Protein AF-A0A3M7L7I7-F1 (afdb_monomer_lite)

Radius of gyration: 28.76 Å; chains: 1; bounding box: 74×66×68 Å

pLDDT: mean 77.63, std 18.0, range [26.75, 93.25]

Foldseek 3Di:
DVVVVVLVPDDLVPDPVSVVVVVVDDDDPDDPVVVLLSSQVVCCPPPNVPRDSVVRPDDDDDDDDDDDDDDDDDDDDDDDDDDPPPPPDPPDDDPQDADDPLLVVLLVLLVLLLVLLVQLPDPPDPVSVVVSLLVNLVSLLVSLVSVLCVVQNDFDPPPPPVRRVVSVVVCLLPPSVLSNVLSVLCNVPVLLSLSSLLSSLVSLVCSLVSCCSNCVPPPVCCVPCVVVNVVCVVCVLVSLLVSLLSLVVSLVSLVVVCVVVPPVSVVSNVVSLVSLLSQCVRPPRVVSNVVNVVVVCVVCVVVCVVPVVVVVVVVVSVVVSPPDD

InterPro domains:
  IPR051645 PER33/POM33 transmembrane regulator [PTHR12703] (89-323)

Sequence (325 aa):
MASLEAFRQYDFEGDETWKAYLSRVEIPSGSEDALLKLKAKYYKREIDPDFEPSSVAKPAVPAADAASQAAASATAGPAAEKPANAQAATARPGPPGLPTRSEVYIIAGEWALVLMAILSLQPFLPRLAHSAFTLTCQLSLLTNGLKLCLQHGTPSLSPFPAAIMPWMTAISGSAVFFPTLLSVILSSNRHLGVGVLPLAIHALLHADAASHHTFGTKRWYQASFGRVHALVEPRLELLRTAAAAGEVGLGFTTLLSVVQLGLRGAGTAFVIWNQLKLRYQSGHSGHYHKQVWLALNQRAAPILQRVPVLQRLVGSAQGWFNRRA

Secondary structure (DSSP, 8-state):
-HHHHHHHH--TTT-HHHHHHHTTSPPPTT-HHHHHHHHHHHHHHHT-TT--GGGSS----------------------------------PPPP-PPPPHHHHHHHHHHHHHHHHHHHHH-TT-HHHHHHHHHHHHHHHHHHHHHHHHHHH-PPP-SSTTTTTHHHHHHHHTSTTHHHHHHHHHHHH-GGGGGGHHHHHHHHHHHHHHHHHHHHTT-HHHHHHTHHHHHHHGGGHHHHHHHHHHHHHHHHHHHHHHHHHHTHHHHHHHHHHHHHHHHHHH-TTTHHHHHHHHHHHHHHHHHHHHH-HHHHHHHHHHHHHHHS--

Organism: Auxenochlorella protothecoides (NCBI:txid3075)

Structure (mmCIF, N/CA/C/O backbone):
data_AF-A0A3M7L7I7-F1
#
_entry.id   AF-A0A3M7L7I7-F1
#
loop_
_atom_site.group_PDB
_atom_site.id
_atom_site.type_symbol
_atom_site.label_atom_id
_atom_site.label_alt_id
_atom_site.label_comp_id
_atom_site.label_asym_id
_atom_site.label_entity_id
_atom_site.label_seq_id
_atom_site.pdbx_PDB_ins_code
_atom_site.Cartn_x
_atom_site.Cartn_y
_atom_site.Cartn_z
_atom_site.occupancy
_atom_site.B_iso_or_equiv
_atom_site.auth_seq_id
_atom_site.auth_comp_id
_atom_site.auth_asym_id
_atom_site.auth_atom_id
_atom_site.pdbx_PDB_model_num
ATOM 1 N N . MET A 1 1 ? 44.470 21.988 -37.032 1.00 48.31 1 MET A N 1
ATOM 2 C CA . MET A 1 1 ? 45.365 22.462 -35.950 1.00 48.31 1 MET A CA 1
ATOM 3 C C . MET A 1 1 ? 45.390 23.987 -35.860 1.00 48.31 1 MET A C 1
ATOM 5 O O . MET A 1 1 ? 45.267 24.480 -34.750 1.00 48.31 1 MET A O 1
ATOM 9 N N . ALA A 1 2 ? 45.422 24.723 -36.981 1.00 58.44 2 ALA A N 1
ATOM 10 C CA . ALA A 1 2 ? 45.391 26.196 -36.996 1.00 58.44 2 ALA A CA 1
ATOM 11 C C . ALA A 1 2 ? 44.199 26.837 -36.242 1.00 58.44 2 ALA A C 1
ATOM 13 O O . ALA A 1 2 ? 44.379 27.816 -35.529 1.00 58.44 2 ALA A O 1
ATOM 14 N N . SER A 1 3 ? 42.996 26.252 -36.317 1.00 64.88 3 SER A N 1
ATOM 15 C CA . SER A 1 3 ? 41.800 26.776 -35.631 1.00 64.88 3 SER A CA 1
ATOM 16 C C . SER A 1 3 ? 41.837 26.634 -34.100 1.00 64.88 3 SER A C 1
ATOM 18 O O . SER A 1 3 ? 41.234 27.428 -33.384 1.00 64.88 3 SER A O 1
ATOM 20 N N . LEU A 1 4 ? 42.582 25.659 -33.567 1.00 67.19 4 LEU A N 1
ATOM 21 C CA . LEU A 1 4 ? 42.717 25.453 -32.120 1.00 67.19 4 LEU A CA 1
ATOM 22 C C . LEU A 1 4 ? 43.757 26.396 -31.498 1.00 67.19 4 LEU A C 1
ATOM 24 O O . LEU A 1 4 ? 43.608 26.810 -30.350 1.00 67.19 4 LEU A O 1
ATOM 28 N N . GLU A 1 5 ? 44.789 26.762 -32.258 1.00 67.94 5 GLU A N 1
ATOM 29 C CA . GLU A 1 5 ? 45.751 27.798 -31.865 1.00 67.94 5 GLU A CA 1
ATOM 30 C C . GLU A 1 5 ? 45.103 29.188 -31.890 1.00 67.94 5 GLU A C 1
ATOM 32 O O . GLU A 1 5 ? 45.270 29.943 -30.933 1.00 67.94 5 GLU A O 1
ATOM 37 N N . ALA A 1 6 ? 44.263 29.471 -32.894 1.00 71.56 6 ALA A N 1
ATOM 38 C CA . ALA A 1 6 ? 43.466 30.697 -32.962 1.00 71.56 6 ALA A CA 1
ATOM 39 C C . ALA A 1 6 ? 42.470 30.825 -31.792 1.00 71.56 6 ALA A C 1
ATOM 41 O O . ALA A 1 6 ? 42.351 31.895 -31.200 1.00 71.56 6 ALA A O 1
ATOM 42 N N . PHE A 1 7 ? 41.820 29.726 -31.386 1.00 75.50 7 PHE A N 1
ATOM 43 C CA . PHE A 1 7 ? 40.959 29.694 -30.197 1.00 75.50 7 PHE A CA 1
ATOM 44 C C . PHE A 1 7 ? 41.727 29.994 -28.899 1.00 75.50 7 PHE A C 1
ATOM 46 O O . PHE A 1 7 ? 41.225 30.700 -28.029 1.00 75.50 7 PHE A O 1
ATOM 53 N N . ARG A 1 8 ? 42.954 29.473 -28.752 1.00 72.25 8 ARG A N 1
ATOM 54 C CA . ARG A 1 8 ? 43.791 29.701 -27.558 1.00 72.25 8 ARG A CA 1
ATOM 55 C C . ARG A 1 8 ? 44.358 31.118 -27.474 1.00 72.25 8 ARG A C 1
ATOM 57 O O . ARG A 1 8 ? 44.650 31.572 -26.374 1.00 72.25 8 ARG A O 1
ATOM 64 N N . GLN A 1 9 ? 44.535 31.780 -28.614 1.00 74.06 9 GLN A N 1
ATOM 65 C CA . GLN A 1 9 ? 45.033 33.155 -28.702 1.00 74.06 9 GLN A CA 1
ATOM 66 C C . GLN A 1 9 ? 43.913 34.205 -28.685 1.00 74.06 9 GLN A C 1
ATOM 68 O O . GLN A 1 9 ? 44.206 35.397 -28.634 1.00 74.06 9 GLN A O 1
ATOM 73 N N . TYR A 1 10 ? 42.645 33.785 -28.724 1.00 74.69 10 TYR A N 1
ATOM 74 C CA . TYR A 1 10 ? 41.515 34.704 -28.706 1.00 74.69 10 TYR A CA 1
ATOM 75 C C . TYR A 1 10 ? 41.307 35.321 -27.316 1.00 74.69 10 TYR A C 1
ATOM 77 O O . TYR A 1 10 ? 41.206 34.611 -26.311 1.00 74.69 10 TYR A O 1
ATOM 85 N N . ASP A 1 11 ? 41.216 36.651 -27.266 1.00 76.81 11 ASP A N 1
ATOM 86 C CA . ASP A 1 11 ? 41.028 37.398 -26.024 1.00 76.81 11 ASP A CA 1
ATOM 87 C C . ASP A 1 11 ? 39.549 37.449 -25.614 1.00 76.81 11 ASP A C 1
ATOM 89 O O . ASP A 1 11 ? 38.802 38.372 -25.940 1.00 76.81 11 ASP A O 1
ATOM 93 N N . PHE A 1 12 ? 39.129 36.435 -24.859 1.00 74.31 12 PHE A N 1
ATOM 94 C CA . PHE A 1 12 ? 37.787 36.377 -24.280 1.00 74.31 12 PHE A CA 1
ATOM 95 C C . PHE A 1 12 ? 37.565 37.421 -23.174 1.00 74.31 12 PHE A C 1
ATOM 97 O O . PHE A 1 12 ? 36.425 37.785 -22.913 1.00 74.31 12 PHE A O 1
ATOM 104 N N . GLU A 1 13 ? 38.608 37.902 -22.494 1.00 72.19 13 GLU A N 1
ATOM 105 C CA . GLU A 1 13 ? 38.443 38.849 -21.380 1.00 72.19 13 GLU A CA 1
ATOM 106 C C . GLU A 1 13 ? 38.222 40.286 -21.883 1.00 72.19 13 GLU A C 1
ATOM 108 O O . GLU A 1 13 ? 37.602 41.100 -21.189 1.00 72.19 13 GLU A O 1
ATOM 113 N N . GLY A 1 14 ? 38.669 40.592 -23.104 1.00 67.94 14 GLY A N 1
ATOM 114 C CA . GLY A 1 14 ? 38.430 41.863 -23.790 1.00 67.94 14 GLY A CA 1
ATOM 115 C C . GLY A 1 14 ? 37.072 41.981 -24.496 1.00 67.94 14 GLY A C 1
ATOM 116 O O . GLY A 1 14 ? 36.614 43.097 -24.729 1.00 67.94 14 GLY A O 1
ATOM 117 N N . ASP A 1 15 ? 36.397 40.868 -24.801 1.00 75.75 15 ASP A N 1
ATOM 118 C CA . ASP A 1 15 ? 35.189 40.872 -25.639 1.00 75.75 15 ASP A CA 1
ATOM 119 C C . ASP A 1 15 ? 33.905 41.219 -24.849 1.00 75.75 15 ASP A C 1
ATOM 121 O O . ASP A 1 15 ? 33.448 40.484 -23.964 1.00 75.75 15 ASP A O 1
ATOM 125 N N . GLU A 1 16 ? 33.285 42.356 -25.185 1.00 73.44 16 GLU A N 1
ATOM 126 C CA . GLU A 1 16 ? 32.022 42.803 -24.583 1.00 73.44 16 GLU A CA 1
ATOM 127 C C . GLU A 1 16 ? 30.836 41.889 -24.931 1.00 73.44 16 GLU A C 1
ATOM 129 O O . GLU A 1 16 ? 29.938 41.693 -24.102 1.00 73.44 16 GLU A O 1
ATOM 134 N N . THR A 1 17 ? 30.843 41.264 -26.113 1.00 75.50 17 THR A N 1
ATOM 135 C CA . THR A 1 17 ? 29.785 40.330 -26.528 1.00 75.50 17 THR A CA 1
ATOM 136 C C . THR A 1 17 ? 29.867 38.991 -25.800 1.00 75.50 17 THR A C 1
ATOM 138 O O . THR A 1 17 ? 28.831 38.422 -25.430 1.00 75.50 17 THR A 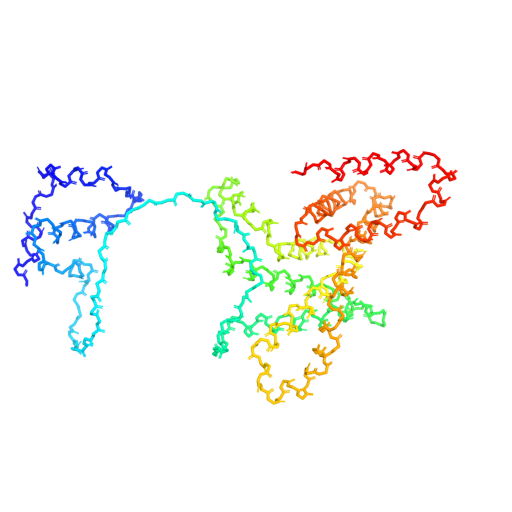O 1
ATOM 141 N N . TRP A 1 18 ? 31.075 38.555 -25.438 1.00 77.81 18 TRP A N 1
ATOM 142 C CA . TRP A 1 18 ? 31.278 37.404 -24.561 1.00 77.81 18 TRP A CA 1
ATOM 143 C C . TRP A 1 18 ? 30.780 37.684 -23.140 1.00 77.81 18 TRP A C 1
ATOM 145 O O . TRP A 1 18 ? 30.052 36.868 -22.572 1.00 77.81 18 TRP A O 1
ATOM 155 N N . LYS A 1 19 ? 31.082 38.859 -22.575 1.00 75.38 19 LYS A N 1
ATOM 156 C CA . LYS A 1 19 ? 30.605 39.254 -21.233 1.00 75.38 19 LYS A CA 1
ATOM 157 C C . LYS A 1 19 ? 29.080 39.346 -21.161 1.00 75.38 19 LYS A C 1
ATOM 159 O O . LYS A 1 19 ? 28.477 38.881 -20.190 1.00 75.38 19 LYS A O 1
ATOM 164 N N . ALA A 1 20 ? 28.447 39.888 -22.202 1.00 75.12 20 ALA A N 1
ATOM 165 C CA . ALA A 1 20 ? 26.990 39.938 -22.320 1.00 75.12 20 ALA A CA 1
ATOM 166 C C . ALA A 1 20 ? 26.357 38.544 -22.490 1.00 75.12 20 ALA A C 1
ATOM 168 O O . ALA A 1 20 ? 25.222 38.320 -22.065 1.00 75.12 20 ALA A O 1
ATOM 169 N N . TYR A 1 21 ? 27.076 37.601 -23.101 1.00 76.19 21 TYR A N 1
ATOM 170 C CA . TYR A 1 21 ? 26.645 36.211 -23.201 1.00 76.19 21 TYR A CA 1
ATOM 171 C C . TYR A 1 21 ? 26.786 35.470 -21.863 1.00 76.19 21 TYR A C 1
ATOM 173 O O . TYR A 1 21 ? 25.874 34.748 -21.462 1.00 76.19 21 TYR A O 1
ATOM 181 N N . LEU A 1 22 ? 27.884 35.693 -21.142 1.00 75.62 22 LEU A N 1
ATOM 182 C CA . LEU A 1 22 ? 28.185 35.046 -19.864 1.00 75.62 22 LEU A CA 1
ATOM 183 C C . LEU A 1 22 ? 27.214 35.479 -18.756 1.00 75.62 22 LEU A C 1
ATOM 185 O O . LEU A 1 22 ? 26.778 34.644 -17.973 1.00 75.62 22 LEU A O 1
ATOM 189 N N . SER A 1 23 ? 26.777 36.742 -18.745 1.00 68.88 23 SER A N 1
ATOM 190 C CA . SER A 1 23 ? 25.775 37.234 -17.782 1.00 68.88 23 SER A CA 1
ATOM 191 C C . SER A 1 23 ? 24.379 36.619 -17.951 1.00 68.88 23 SER A C 1
ATOM 193 O O . SER A 1 23 ? 23.567 36.682 -17.030 1.00 68.88 23 SER A O 1
ATOM 195 N N . ARG A 1 24 ? 24.090 36.003 -19.107 1.00 73.19 24 ARG A N 1
ATOM 196 C CA . ARG A 1 24 ? 22.825 35.298 -19.385 1.00 73.19 24 ARG A CA 1
ATOM 197 C C . ARG A 1 24 ? 22.882 33.807 -19.056 1.00 73.19 24 ARG A C 1
ATOM 199 O O . ARG A 1 24 ? 21.851 33.142 -19.124 1.00 73.19 24 ARG A O 1
ATOM 206 N N . VAL A 1 25 ? 24.064 33.270 -18.759 1.00 71.00 25 VAL A N 1
ATOM 207 C CA . VAL A 1 25 ? 24.284 31.835 -18.559 1.00 71.00 25 VAL A CA 1
ATOM 208 C C . VAL A 1 25 ? 24.769 31.598 -17.132 1.00 71.00 25 VAL A C 1
ATOM 210 O O . VAL A 1 25 ? 25.879 31.973 -16.772 1.00 71.00 25 VAL A O 1
ATOM 213 N N . GLU A 1 26 ? 23.948 30.940 -16.314 1.00 60.69 26 GLU A N 1
ATOM 214 C CA . GLU A 1 26 ? 24.343 30.525 -14.965 1.00 60.69 26 GLU A CA 1
ATOM 215 C C . GLU A 1 26 ? 25.397 29.412 -15.041 1.00 60.69 26 GLU A C 1
ATOM 217 O O . GLU A 1 26 ? 25.142 28.316 -15.549 1.00 60.69 26 GLU A O 1
ATOM 222 N N . ILE A 1 27 ? 26.601 29.692 -14.543 1.00 63.69 27 ILE A N 1
ATOM 223 C CA . ILE A 1 27 ? 27.682 28.708 -14.452 1.00 63.69 27 ILE A CA 1
ATOM 224 C C . ILE A 1 27 ? 27.588 28.018 -13.083 1.00 63.69 27 ILE A C 1
ATOM 226 O O . ILE A 1 27 ? 27.633 28.704 -12.061 1.00 63.69 27 ILE A O 1
ATOM 230 N N . PRO A 1 28 ? 27.503 26.677 -13.019 1.00 50.62 28 PRO A N 1
ATOM 231 C CA . PRO A 1 28 ? 27.606 25.946 -11.761 1.00 50.62 28 PRO A CA 1
ATOM 232 C C . PRO A 1 28 ? 28.975 26.194 -11.111 1.00 50.62 28 PRO A C 1
ATOM 234 O O . PRO A 1 28 ? 30.017 25.955 -11.732 1.00 50.62 28 PRO A O 1
ATOM 237 N N . SER A 1 29 ? 28.975 26.678 -9.869 1.00 46.12 29 SER A N 1
ATOM 238 C CA . SER A 1 29 ? 30.180 27.056 -9.125 1.00 46.12 29 SER A CA 1
ATOM 239 C C . SER A 1 29 ? 31.218 25.924 -9.097 1.00 46.12 29 SER A C 1
ATOM 241 O O . SER A 1 29 ? 30.917 24.820 -8.647 1.00 46.12 29 SER A O 1
ATOM 243 N N . GLY A 1 30 ? 32.448 26.209 -9.542 1.00 55.09 30 GLY A N 1
ATOM 244 C CA . GLY A 1 30 ? 33.606 25.317 -9.371 1.00 55.09 30 GLY A CA 1
ATOM 245 C C . GLY A 1 30 ? 33.954 24.384 -10.538 1.00 55.09 30 GLY A C 1
ATOM 246 O O . GLY A 1 30 ? 34.657 23.405 -10.313 1.00 55.09 30 GLY A O 1
ATOM 247 N N . SER A 1 31 ? 33.504 24.650 -11.772 1.00 59.78 31 SER A N 1
ATOM 248 C CA . SER A 1 31 ? 33.891 23.835 -12.941 1.00 59.78 31 SER A CA 1
ATOM 249 C C . SER A 1 31 ? 34.603 24.644 -14.037 1.00 59.78 31 SER A C 1
ATOM 251 O O . SER A 1 31 ? 33.982 25.180 -14.955 1.00 59.78 31 SER A O 1
ATOM 253 N N . GLU A 1 32 ? 35.937 24.693 -13.976 1.00 64.00 32 GLU A N 1
ATOM 254 C CA . GLU A 1 32 ? 36.792 25.279 -15.029 1.00 64.00 32 GLU A CA 1
ATOM 255 C C . GLU A 1 32 ? 36.561 24.603 -16.397 1.00 64.00 32 GLU A C 1
ATOM 257 O O . GLU A 1 32 ? 36.526 25.261 -17.439 1.00 64.00 32 GLU A O 1
ATOM 262 N N . ASP A 1 33 ? 36.246 23.305 -16.393 1.00 69.19 33 ASP A N 1
ATOM 263 C CA . ASP A 1 33 ? 35.875 22.546 -17.593 1.00 69.19 33 ASP A CA 1
ATOM 264 C C . ASP A 1 33 ? 34.560 23.016 -18.234 1.00 69.19 33 ASP A C 1
ATOM 266 O O . ASP A 1 33 ? 34.380 22.910 -19.453 1.00 69.19 33 ASP A O 1
ATOM 270 N N . ALA A 1 34 ? 33.611 23.522 -17.439 1.00 68.94 34 ALA A N 1
ATOM 271 C CA . ALA A 1 34 ? 32.357 24.052 -17.969 1.00 68.94 34 ALA A CA 1
ATOM 272 C C . ALA A 1 34 ? 32.576 25.416 -18.631 1.00 68.94 34 ALA A C 1
ATOM 274 O O . ALA A 1 34 ? 32.008 25.677 -19.694 1.00 68.94 34 ALA A O 1
ATOM 275 N N . LEU A 1 35 ? 33.457 26.242 -18.060 1.00 74.00 35 LEU A N 1
ATOM 276 C CA . LEU A 1 35 ? 33.880 27.510 -18.654 1.00 74.00 35 LEU A CA 1
ATOM 277 C C . LEU A 1 35 ? 34.560 27.299 -20.012 1.00 74.00 35 LEU A C 1
ATOM 279 O O . LEU A 1 35 ? 34.220 27.986 -20.975 1.00 74.00 35 LEU A O 1
ATOM 283 N N . LEU A 1 36 ? 35.453 26.313 -20.129 1.00 73.94 36 LEU A N 1
ATOM 284 C CA . LEU A 1 36 ? 36.129 25.999 -21.395 1.00 73.94 36 LEU A CA 1
ATOM 285 C C . LEU A 1 36 ? 35.152 25.530 -22.482 1.00 73.94 36 LEU A C 1
ATOM 287 O O . LEU A 1 36 ? 35.251 25.957 -23.635 1.00 73.94 36 LEU A O 1
ATOM 291 N N . LYS A 1 37 ? 34.158 24.711 -22.120 1.00 78.50 37 LYS A N 1
ATOM 292 C CA . LYS A 1 37 ? 33.100 24.274 -23.050 1.00 78.50 37 LYS A CA 1
ATOM 293 C C . LYS A 1 37 ? 32.210 25.432 -23.495 1.00 78.50 37 LYS A C 1
ATOM 295 O O . LYS A 1 37 ? 31.799 25.473 -24.655 1.00 78.50 37 LYS A O 1
ATOM 300 N N . LEU A 1 38 ? 31.922 26.374 -22.599 1.00 79.12 38 LEU A N 1
ATOM 301 C CA . LEU A 1 38 ? 31.152 27.574 -22.926 1.00 79.12 38 LEU A CA 1
ATOM 302 C C . LEU A 1 38 ? 31.932 28.515 -23.850 1.00 79.12 38 LEU A C 1
ATOM 304 O O . LEU A 1 38 ? 31.357 28.962 -24.843 1.00 79.12 38 LEU A O 1
ATOM 308 N N . LYS A 1 39 ? 33.229 28.737 -23.590 1.00 80.06 39 LYS A N 1
ATOM 309 C CA . LYS A 1 39 ? 34.120 29.504 -24.480 1.00 80.06 39 LYS A CA 1
ATOM 310 C C . LYS A 1 39 ? 34.178 28.870 -25.875 1.00 80.06 39 LYS A C 1
ATOM 312 O O . LYS A 1 39 ? 33.961 29.558 -26.867 1.00 80.06 39 LYS A O 1
ATOM 317 N N . ALA A 1 40 ? 34.350 27.548 -25.957 1.00 76.94 40 ALA A N 1
ATOM 318 C CA . ALA A 1 40 ? 34.359 26.811 -27.227 1.00 76.94 40 ALA A CA 1
ATOM 319 C C . ALA A 1 40 ? 33.023 26.910 -27.988 1.00 76.94 40 ALA A C 1
ATOM 321 O O . ALA A 1 40 ? 33.005 27.042 -29.212 1.00 76.94 40 ALA A O 1
ATOM 322 N N . LYS A 1 41 ? 31.894 26.880 -27.270 1.00 80.00 41 LYS A N 1
ATOM 323 C CA . LYS A 1 41 ? 30.556 27.008 -27.863 1.00 80.00 41 LYS A CA 1
ATOM 324 C C . LYS A 1 41 ? 30.272 28.422 -28.374 1.00 80.00 41 LYS A C 1
ATOM 326 O O . LYS A 1 41 ? 29.621 28.564 -29.404 1.00 80.00 41 LYS A O 1
ATOM 331 N N . TYR A 1 42 ? 30.736 29.444 -27.661 1.00 79.00 42 TYR A N 1
ATOM 332 C CA . TYR A 1 42 ? 30.614 30.835 -28.093 1.00 79.00 42 TYR A CA 1
ATOM 333 C C . TYR A 1 42 ? 31.486 31.118 -29.318 1.00 79.00 42 TYR A C 1
ATOM 335 O O . TYR A 1 42 ? 30.982 31.643 -30.305 1.00 79.00 42 TYR A O 1
ATOM 343 N N . TYR A 1 43 ? 32.742 30.664 -29.299 1.00 78.19 43 TYR A N 1
ATOM 344 C CA . TYR A 1 43 ? 33.674 30.848 -30.411 1.00 78.19 43 TYR A CA 1
ATOM 345 C C . TYR A 1 43 ? 33.153 30.232 -31.716 1.00 78.19 43 TYR A C 1
ATOM 347 O O . TYR A 1 43 ? 33.188 30.884 -32.756 1.00 78.19 43 TYR A O 1
ATOM 355 N N . LYS A 1 44 ? 32.559 29.030 -31.643 1.00 79.44 44 LYS A N 1
ATOM 356 C CA . LYS A 1 44 ? 31.888 28.414 -32.798 1.00 79.44 44 LYS A CA 1
ATOM 357 C C . LYS A 1 44 ? 30.737 29.264 -33.340 1.00 79.44 44 LYS A C 1
ATOM 359 O O . LYS A 1 44 ? 30.480 29.284 -34.536 1.00 79.44 44 LYS A O 1
ATOM 364 N N . ARG A 1 45 ? 29.971 29.901 -32.454 1.00 74.75 45 ARG A N 1
ATOM 365 C CA . ARG A 1 45 ? 28.735 30.582 -32.849 1.00 74.75 45 ARG A CA 1
ATOM 366 C C . ARG A 1 45 ? 28.989 31.959 -33.454 1.00 74.75 45 ARG A C 1
ATOM 368 O O . ARG A 1 45 ? 28.310 32.300 -34.413 1.00 74.75 45 ARG A O 1
ATOM 375 N N . GLU A 1 46 ? 29.909 32.731 -32.881 1.00 74.44 46 GLU A N 1
ATOM 376 C CA . GLU A 1 46 ? 30.078 34.151 -33.231 1.00 74.44 46 GLU A CA 1
ATOM 377 C C . GLU A 1 46 ? 31.321 34.437 -34.088 1.00 74.44 46 GLU A C 1
ATOM 379 O O . GLU A 1 46 ? 31.355 35.459 -34.764 1.00 74.44 46 GLU A O 1
ATOM 384 N N . ILE A 1 47 ? 32.345 33.572 -34.067 1.00 74.44 47 ILE A N 1
ATOM 385 C CA . ILE A 1 47 ? 33.655 33.878 -34.672 1.00 74.44 47 ILE A CA 1
ATOM 386 C C . ILE A 1 47 ? 33.983 32.914 -35.808 1.00 74.44 47 ILE A C 1
ATOM 388 O O . ILE A 1 47 ? 34.262 33.359 -36.918 1.00 74.44 47 ILE A O 1
ATOM 392 N N . ASP A 1 48 ? 33.936 31.606 -35.548 1.00 72.88 48 ASP A N 1
ATOM 393 C CA . ASP A 1 48 ? 34.311 30.587 -36.532 1.00 72.88 48 ASP A CA 1
ATOM 394 C C . ASP A 1 48 ? 33.294 29.428 -36.562 1.00 72.88 48 ASP A C 1
ATOM 396 O O . ASP A 1 48 ? 33.383 28.498 -35.751 1.00 72.88 48 ASP A O 1
ATOM 400 N N . PRO A 1 49 ? 32.325 29.458 -37.498 1.00 70.62 49 PRO A N 1
ATOM 401 C CA . PRO A 1 49 ? 31.306 28.418 -37.655 1.00 70.62 49 PRO A CA 1
ATOM 402 C C . PRO A 1 49 ? 31.867 27.013 -37.911 1.00 70.62 49 PRO A C 1
ATOM 404 O O . PRO A 1 49 ? 31.208 26.027 -37.558 1.00 70.62 49 PRO A O 1
ATOM 407 N N . ASP A 1 50 ? 33.080 26.915 -38.466 1.00 71.25 50 ASP A N 1
ATOM 408 C CA . ASP A 1 50 ? 33.744 25.651 -38.801 1.00 71.25 50 ASP A CA 1
ATOM 409 C C . ASP A 1 50 ? 34.565 25.084 -37.621 1.00 71.25 50 ASP A C 1
ATOM 411 O O . ASP A 1 50 ? 35.172 24.011 -37.717 1.00 71.25 50 ASP A O 1
ATOM 415 N N . PHE A 1 51 ? 34.562 25.758 -36.462 1.00 71.06 51 PHE A N 1
ATOM 416 C CA . PHE A 1 51 ? 35.255 25.296 -35.262 1.00 71.06 51 PHE A CA 1
ATOM 417 C C . PHE A 1 51 ? 34.547 24.099 -34.602 1.00 71.06 51 PHE A C 1
ATOM 419 O O . PHE A 1 51 ? 33.368 24.143 -34.234 1.00 71.06 51 PHE A O 1
ATOM 426 N N . GLU A 1 52 ? 35.283 23.008 -34.379 1.00 69.12 52 GLU A N 1
ATOM 427 C CA . GLU A 1 52 ? 34.775 21.806 -33.712 1.00 69.12 52 GLU A CA 1
ATOM 428 C C . GLU A 1 52 ? 35.110 21.804 -32.204 1.00 69.12 52 GLU A C 1
ATOM 430 O O . GLU A 1 52 ? 36.262 21.565 -31.821 1.00 69.12 52 GLU A O 1
ATOM 435 N N . PRO A 1 53 ? 34.123 22.006 -31.304 1.00 60.66 53 PRO A N 1
ATOM 436 C CA . PRO A 1 53 ? 34.347 22.212 -29.868 1.00 60.66 53 PRO A CA 1
ATOM 437 C C . PRO A 1 53 ? 34.818 20.941 -29.144 1.00 60.66 53 PRO A C 1
ATOM 439 O O . PRO A 1 53 ? 35.320 21.005 -28.022 1.00 60.66 53 PRO A O 1
ATOM 442 N N . SER A 1 54 ? 34.695 19.774 -29.783 1.00 57.53 54 SER A N 1
ATOM 443 C CA . SER A 1 54 ? 35.172 18.487 -29.265 1.00 57.53 54 SER A CA 1
ATOM 444 C C . SER A 1 54 ? 36.699 18.380 -29.209 1.00 57.53 54 SER A C 1
ATOM 446 O O . SER A 1 54 ? 37.219 17.520 -28.499 1.00 57.53 54 SER A O 1
ATOM 448 N N . SER A 1 55 ? 37.414 19.254 -29.924 1.00 56.91 55 SER A N 1
ATOM 449 C CA . SER A 1 55 ? 38.881 19.284 -29.977 1.00 56.91 55 SER A CA 1
ATOM 450 C C . SER A 1 55 ? 39.535 19.917 -28.738 1.00 56.91 55 SER A C 1
ATOM 452 O O . SER A 1 55 ? 40.702 19.654 -28.460 1.00 56.91 55 SER A O 1
ATOM 454 N N . VAL A 1 56 ? 38.780 20.693 -27.950 1.00 59.72 56 VAL A N 1
ATOM 455 C CA . VAL A 1 56 ? 39.281 21.394 -26.750 1.00 59.72 56 VAL A CA 1
ATOM 456 C C . VAL A 1 56 ? 39.271 20.496 -25.503 1.00 59.72 56 VAL A C 1
ATOM 458 O O . VAL A 1 56 ? 40.043 20.721 -24.578 1.00 59.72 56 VAL A O 1
ATOM 461 N N . ALA A 1 57 ? 38.431 19.454 -25.479 1.00 54.31 57 ALA A N 1
ATOM 462 C CA . ALA A 1 57 ? 38.155 18.648 -24.282 1.00 54.31 57 ALA A CA 1
ATOM 463 C C . ALA A 1 57 ? 38.686 17.198 -24.332 1.00 54.31 57 ALA A C 1
ATOM 465 O O . ALA A 1 57 ? 38.282 16.379 -23.505 1.00 54.31 57 ALA A O 1
ATOM 466 N N . LYS A 1 58 ? 39.562 16.841 -25.283 1.00 43.16 58 LYS A N 1
ATOM 467 C CA . LYS A 1 58 ? 40.097 15.472 -25.407 1.00 43.16 58 LYS A CA 1
ATOM 468 C C . LYS A 1 58 ? 41.630 15.448 -25.490 1.00 43.16 58 LYS A C 1
ATOM 470 O O . LYS A 1 58 ? 42.184 16.076 -26.390 1.00 43.16 58 LYS A O 1
ATOM 475 N N . PRO A 1 59 ? 42.322 14.667 -24.637 1.00 36.47 59 PRO A N 1
ATOM 476 C CA . PRO A 1 59 ? 43.671 14.200 -24.935 1.00 36.47 59 PRO A CA 1
ATOM 477 C C . PRO A 1 59 ? 43.639 13.336 -26.206 1.00 36.47 59 PRO A C 1
ATOM 479 O O . PRO A 1 59 ? 42.694 12.575 -26.424 1.00 36.47 59 PRO A O 1
ATOM 482 N N . ALA A 1 60 ? 44.656 13.486 -27.053 1.00 32.56 60 ALA A N 1
ATOM 483 C CA . ALA A 1 60 ? 44.761 12.856 -28.364 1.00 32.56 60 ALA A CA 1
ATOM 484 C C . ALA A 1 60 ? 44.663 11.317 -28.315 1.00 32.56 60 ALA A C 1
ATOM 486 O O . ALA A 1 60 ? 45.440 10.665 -27.624 1.00 32.56 60 ALA A O 1
ATOM 487 N N . VAL A 1 61 ? 43.759 10.744 -29.118 1.00 35.38 61 VAL A N 1
ATOM 488 C CA . VAL A 1 61 ? 43.767 9.333 -29.548 1.00 35.38 61 VAL A CA 1
ATOM 489 C C . VAL A 1 61 ? 43.319 9.305 -31.020 1.00 35.38 61 VAL A C 1
ATOM 491 O O . VAL A 1 61 ? 42.360 10.011 -31.348 1.00 35.38 61 VAL A O 1
ATOM 494 N N . PRO A 1 62 ? 44.006 8.580 -31.925 1.00 38.34 62 PRO A N 1
ATOM 495 C CA . PRO A 1 62 ? 43.802 8.722 -33.363 1.00 38.34 62 PRO A CA 1
ATOM 496 C C . PRO A 1 62 ? 42.597 7.943 -33.924 1.00 38.34 62 PRO A C 1
ATOM 498 O O . PRO A 1 62 ? 42.135 6.955 -33.361 1.00 38.34 62 PRO A O 1
ATOM 501 N N . ALA A 1 63 ? 42.151 8.487 -35.059 1.00 32.19 63 ALA A N 1
ATOM 502 C CA . ALA A 1 63 ? 41.144 8.131 -36.062 1.00 32.19 63 ALA A CA 1
ATOM 503 C C . ALA A 1 63 ? 40.595 6.692 -36.174 1.00 32.19 63 ALA A C 1
ATOM 505 O O . ALA A 1 63 ? 41.345 5.721 -36.216 1.00 32.19 63 ALA A O 1
ATOM 506 N N . ALA A 1 64 ? 39.282 6.615 -36.436 1.00 30.64 64 ALA A N 1
ATOM 507 C CA . ALA A 1 64 ? 38.687 5.728 -37.442 1.00 30.64 64 ALA A CA 1
ATOM 508 C C . ALA A 1 64 ? 37.348 6.314 -37.944 1.00 30.64 64 ALA A C 1
ATOM 510 O O . ALA A 1 64 ? 36.552 6.836 -37.162 1.00 30.64 64 ALA A O 1
ATOM 511 N N . ASP A 1 65 ? 37.172 6.254 -39.261 1.00 29.72 65 ASP A N 1
ATOM 512 C CA . ASP A 1 65 ? 36.236 6.989 -40.113 1.00 29.72 65 ASP A CA 1
ATOM 513 C C . ASP A 1 65 ? 34.768 6.509 -40.144 1.00 29.72 65 ASP A C 1
ATOM 515 O O . ASP A 1 65 ? 34.460 5.341 -39.930 1.00 29.72 65 ASP A O 1
ATOM 519 N N . ALA A 1 66 ? 33.920 7.467 -40.553 1.00 31.58 66 ALA A N 1
ATOM 520 C CA . ALA A 1 66 ? 32.741 7.384 -41.433 1.00 31.58 66 ALA A CA 1
ATOM 521 C C . ALA A 1 66 ? 31.520 6.505 -41.066 1.00 31.58 66 ALA A C 1
ATOM 523 O O . ALA A 1 66 ? 31.548 5.285 -41.159 1.00 31.58 66 ALA A O 1
ATOM 524 N N . ALA A 1 67 ? 30.355 7.143 -40.870 1.00 28.77 67 ALA A N 1
ATOM 525 C CA . ALA A 1 67 ? 29.374 7.370 -41.950 1.00 28.77 67 ALA A CA 1
ATOM 526 C C . ALA A 1 67 ? 28.047 7.973 -41.426 1.00 28.77 67 ALA A C 1
ATOM 528 O O . ALA A 1 67 ? 27.545 7.639 -40.358 1.00 28.77 67 ALA A O 1
ATOM 529 N N . SER A 1 68 ? 27.519 8.894 -42.229 1.00 30.19 68 SER A N 1
ATOM 530 C CA . SER A 1 68 ? 26.435 9.859 -42.021 1.00 30.19 68 SER A CA 1
ATOM 531 C C . SER A 1 68 ? 25.005 9.291 -41.947 1.00 30.19 68 SER A C 1
ATOM 533 O O . SER A 1 68 ? 24.730 8.272 -42.569 1.00 30.19 68 SER A O 1
ATOM 535 N N . GLN A 1 69 ? 24.067 10.038 -41.333 1.00 28.84 69 GLN A N 1
ATOM 536 C CA . GLN A 1 69 ? 22.897 10.684 -41.993 1.00 28.84 69 GLN A CA 1
ATOM 537 C C . GLN A 1 69 ? 21.737 11.009 -41.022 1.00 28.84 69 GLN A C 1
ATOM 539 O O . GLN A 1 69 ? 21.204 10.113 -40.378 1.00 28.84 69 GLN A O 1
ATOM 544 N N . ALA A 1 70 ? 21.322 12.286 -40.994 1.00 29.02 70 ALA A N 1
ATOM 545 C CA . ALA A 1 70 ? 19.933 12.803 -40.953 1.00 29.02 70 ALA A CA 1
ATOM 546 C C . ALA A 1 70 ? 20.001 14.336 -40.722 1.00 29.02 70 ALA A C 1
ATOM 548 O O . ALA A 1 70 ? 20.358 14.781 -39.635 1.00 29.02 70 ALA A O 1
ATOM 549 N N . ALA A 1 71 ? 19.954 15.183 -41.761 1.00 29.34 71 ALA A N 1
ATOM 550 C CA . ALA A 1 71 ? 18.736 15.820 -42.304 1.00 29.34 71 ALA A CA 1
ATOM 551 C C . ALA A 1 71 ? 17.836 16.409 -41.186 1.00 29.34 71 ALA A C 1
ATOM 553 O O . ALA A 1 71 ? 17.233 15.654 -40.433 1.00 29.34 71 ALA A O 1
ATOM 554 N N . ALA A 1 72 ? 17.898 17.725 -40.912 1.00 30.84 72 ALA A N 1
ATOM 555 C CA . ALA A 1 72 ? 17.070 18.790 -41.529 1.00 30.84 72 ALA A CA 1
ATOM 556 C C . ALA A 1 72 ? 15.567 18.594 -41.220 1.00 30.84 72 ALA A C 1
ATOM 558 O O . ALA A 1 72 ? 15.041 17.525 -41.481 1.00 30.84 72 ALA A O 1
ATOM 559 N N . SER A 1 73 ? 14.745 19.504 -40.696 1.00 28.48 73 SER A N 1
ATOM 560 C CA . SER A 1 73 ? 14.759 20.934 -40.365 1.00 28.48 73 SER A CA 1
ATOM 561 C C . SER A 1 73 ? 13.465 21.186 -39.568 1.00 28.48 73 SER A C 1
ATOM 563 O O . SER A 1 73 ? 12.490 20.486 -39.829 1.00 28.48 73 SER A O 1
ATOM 565 N N . ALA A 1 74 ? 13.382 22.196 -38.694 1.00 28.92 74 ALA A N 1
ATOM 566 C CA . ALA A 1 74 ? 12.141 22.975 -38.536 1.00 28.92 74 ALA A CA 1
ATOM 567 C C . ALA A 1 74 ? 12.342 24.228 -37.676 1.00 28.92 74 ALA A C 1
ATOM 569 O O . ALA A 1 74 ? 12.829 24.193 -36.549 1.00 28.92 74 ALA A O 1
ATOM 570 N N . THR A 1 75 ? 11.921 25.328 -38.277 1.00 29.34 75 THR A N 1
ATOM 571 C CA . THR A 1 75 ? 12.009 26.724 -37.876 1.00 29.34 75 THR A CA 1
ATOM 572 C C . THR A 1 75 ? 10.827 27.124 -36.979 1.00 29.34 75 THR A C 1
ATOM 574 O O . THR A 1 75 ? 9.711 26.675 -37.204 1.00 29.34 75 THR A O 1
ATOM 577 N N . ALA A 1 76 ? 11.117 27.990 -36.004 1.00 30.39 76 ALA A N 1
ATOM 578 C CA . ALA A 1 76 ? 10.324 29.076 -35.400 1.00 30.39 76 ALA A CA 1
ATOM 579 C C . ALA A 1 76 ? 8.790 28.987 -35.190 1.00 30.39 76 ALA A C 1
ATOM 581 O O . ALA A 1 76 ? 8.014 28.822 -36.124 1.00 30.39 76 ALA A O 1
ATOM 582 N N . GLY A 1 77 ? 8.368 29.427 -33.994 1.00 26.75 77 GLY A N 1
ATOM 583 C CA . GLY A 1 77 ? 7.227 30.350 -33.838 1.00 26.75 77 GLY A CA 1
ATOM 584 C C . GLY A 1 77 ? 6.193 29.988 -32.759 1.00 26.75 77 GLY A C 1
ATOM 585 O O . GLY A 1 77 ? 6.038 28.812 -32.471 1.00 26.75 77 GLY A O 1
ATOM 586 N N . PRO A 1 78 ? 5.515 30.967 -32.116 1.00 48.28 78 PRO A N 1
ATOM 587 C CA . PRO A 1 78 ? 5.341 30.985 -30.657 1.00 48.28 78 PRO A CA 1
ATOM 588 C C . PRO A 1 78 ? 3.886 30.909 -30.128 1.00 48.28 78 PRO A C 1
ATOM 590 O O . PRO A 1 78 ? 2.927 31.069 -30.871 1.00 48.28 78 PRO A O 1
ATOM 593 N N . ALA A 1 79 ? 3.796 30.792 -28.792 1.00 31.61 79 ALA A N 1
ATOM 594 C CA . ALA A 1 79 ? 2.690 31.143 -27.881 1.00 31.61 79 ALA A CA 1
ATOM 595 C C . ALA A 1 79 ? 1.443 30.230 -27.792 1.00 31.61 79 ALA A C 1
ATOM 597 O O . ALA A 1 79 ? 0.642 30.163 -28.714 1.00 31.61 79 ALA A O 1
ATOM 598 N N . ALA A 1 80 ? 1.226 29.637 -26.603 1.00 29.58 80 ALA A N 1
ATOM 599 C CA . ALA A 1 80 ? -0.066 29.592 -25.892 1.00 29.58 80 ALA A CA 1
ATOM 600 C C . ALA A 1 80 ? 0.065 28.855 -24.540 1.00 29.58 80 ALA A C 1
ATOM 602 O O . ALA A 1 80 ? 0.388 27.669 -24.488 1.00 29.58 80 ALA A O 1
ATOM 603 N N . GLU A 1 81 ? -0.237 29.554 -23.445 1.00 39.06 81 GLU A N 1
ATOM 604 C CA . GLU A 1 81 ? -0.501 28.975 -22.125 1.00 39.06 81 GLU A CA 1
ATOM 605 C C . GLU A 1 81 ? -1.761 28.088 -22.140 1.00 39.06 81 GLU A C 1
ATOM 607 O O . GLU A 1 81 ? -2.844 28.525 -22.536 1.00 39.06 81 GLU A O 1
ATOM 612 N N . LYS A 1 82 ? -1.649 26.861 -21.613 1.00 30.44 82 LYS A N 1
ATOM 613 C CA . LYS A 1 82 ? -2.746 26.141 -20.939 1.00 30.44 82 LYS A CA 1
ATOM 614 C C . LYS A 1 82 ? -2.173 25.106 -19.954 1.00 30.44 82 LYS A C 1
ATOM 616 O O . LYS A 1 82 ? -1.100 24.560 -20.206 1.00 30.44 82 LYS A O 1
ATOM 621 N N . PRO A 1 83 ? -2.869 24.815 -18.838 1.00 35.06 83 PRO A N 1
ATOM 622 C CA . PRO A 1 83 ? -2.325 24.070 -17.714 1.00 35.06 83 PRO A CA 1
ATOM 623 C C . PRO A 1 83 ? -2.325 22.572 -18.031 1.00 35.06 83 PRO A C 1
ATOM 625 O O . PRO A 1 83 ? -3.371 21.978 -18.307 1.00 35.06 83 PRO A O 1
ATOM 628 N N . ALA A 1 84 ? -1.150 21.949 -17.986 1.00 31.23 84 ALA A N 1
ATOM 629 C CA . ALA A 1 84 ? -1.022 20.509 -18.137 1.00 31.23 84 ALA A CA 1
ATOM 630 C C . ALA A 1 84 ? -1.458 19.821 -16.838 1.00 31.23 84 ALA A C 1
ATOM 632 O O . ALA A 1 84 ? -0.700 19.647 -15.887 1.00 31.23 84 ALA A O 1
ATOM 633 N N . ASN A 1 85 ? -2.735 19.456 -16.832 1.00 31.28 85 ASN A N 1
ATOM 634 C CA . ASN A 1 85 ? -3.335 18.411 -16.026 1.00 31.28 85 ASN A CA 1
ATOM 635 C C . ASN A 1 85 ? -2.390 17.192 -16.019 1.00 31.28 85 ASN A C 1
ATOM 637 O O . ASN A 1 85 ? -2.315 16.465 -17.010 1.00 31.28 85 ASN A O 1
ATOM 641 N N . ALA A 1 86 ? -1.636 16.995 -14.934 1.00 36.69 86 ALA A N 1
ATOM 642 C CA . ALA A 1 86 ? -0.803 15.815 -14.730 1.00 36.69 86 ALA A CA 1
ATOM 643 C C . ALA A 1 86 ? -1.723 14.615 -14.473 1.00 36.69 86 ALA A C 1
ATOM 645 O O . ALA A 1 86 ? -1.947 14.181 -13.343 1.00 36.69 86 ALA A O 1
ATOM 646 N N . GLN A 1 87 ? -2.309 14.114 -15.560 1.00 35.94 87 GLN A N 1
ATOM 647 C CA . GLN A 1 87 ? -2.821 12.763 -15.651 1.00 35.94 87 GLN A CA 1
ATOM 648 C C . GLN A 1 87 ? -1.673 11.841 -15.250 1.00 35.94 87 GLN A C 1
ATOM 650 O O . GLN A 1 87 ? -0.726 11.635 -16.006 1.00 35.94 87 GLN A O 1
ATOM 655 N N . ALA A 1 88 ? -1.762 11.291 -14.044 1.00 38.00 88 ALA A N 1
ATOM 656 C CA . ALA A 1 88 ? -1.094 10.055 -13.701 1.00 38.00 88 ALA A CA 1
ATOM 657 C C . ALA A 1 88 ? -1.657 8.985 -14.640 1.00 38.00 88 ALA A C 1
ATOM 659 O O . ALA A 1 88 ? -2.668 8.334 -14.376 1.00 38.00 88 ALA A O 1
ATOM 660 N N . ALA A 1 89 ? -1.038 8.900 -15.811 1.00 36.19 89 ALA A N 1
ATOM 661 C CA . ALA A 1 89 ? -1.297 7.864 -16.770 1.00 36.19 89 ALA A CA 1
ATOM 662 C C . ALA A 1 89 ? -0.954 6.539 -16.085 1.00 36.19 89 ALA A C 1
ATOM 664 O O . ALA A 1 89 ? 0.203 6.236 -15.802 1.00 36.19 89 ALA A O 1
ATOM 665 N N . THR A 1 90 ? -1.973 5.708 -15.877 1.00 42.78 90 THR A N 1
ATOM 666 C CA . THR A 1 90 ? -1.863 4.310 -16.290 1.00 42.78 90 THR A CA 1
ATOM 667 C C . THR A 1 90 ? -1.115 4.304 -17.619 1.00 42.78 90 THR A C 1
ATOM 669 O O . THR A 1 90 ? -1.668 4.766 -18.620 1.00 42.78 90 THR A O 1
ATOM 672 N N . ALA A 1 91 ? 0.165 3.921 -17.599 1.00 36.53 91 ALA A N 1
ATOM 673 C CA . ALA A 1 91 ? 1.011 3.911 -18.780 1.00 36.53 91 ALA A CA 1
ATOM 674 C C . ALA A 1 91 ? 0.261 3.178 -19.899 1.00 36.53 91 ALA A C 1
ATOM 676 O O . ALA A 1 91 ? -0.026 1.986 -19.799 1.00 36.53 91 ALA A O 1
ATOM 677 N N . ARG A 1 92 ? -0.138 3.922 -20.933 1.00 35.81 92 ARG A N 1
ATOM 678 C CA . ARG A 1 92 ? -0.689 3.342 -22.153 1.00 35.81 92 ARG A CA 1
ATOM 679 C C . ARG A 1 92 ? 0.450 2.534 -22.788 1.00 35.81 92 ARG A C 1
ATOM 681 O O . ARG A 1 92 ? 1.554 3.073 -22.880 1.00 35.81 92 ARG A O 1
ATOM 688 N N . PRO A 1 93 ? 0.234 1.263 -23.159 1.00 45.47 93 PRO A N 1
ATOM 689 C CA . PRO A 1 93 ? 1.327 0.368 -23.506 1.00 45.47 93 PRO A CA 1
ATOM 690 C C . PRO A 1 93 ? 1.969 0.827 -24.815 1.00 45.47 93 PRO A C 1
ATOM 692 O O . PRO A 1 93 ? 1.308 0.894 -25.853 1.00 45.47 93 PRO A O 1
ATOM 695 N N . GLY A 1 94 ? 3.258 1.161 -24.757 1.00 47.59 94 GLY A N 1
ATOM 696 C CA . GLY A 1 94 ? 4.106 1.138 -25.944 1.00 47.59 94 GLY A CA 1
ATOM 697 C C . GLY A 1 94 ? 4.209 -0.300 -26.472 1.00 47.59 94 GLY A C 1
ATOM 698 O O . GLY A 1 94 ? 3.891 -1.242 -25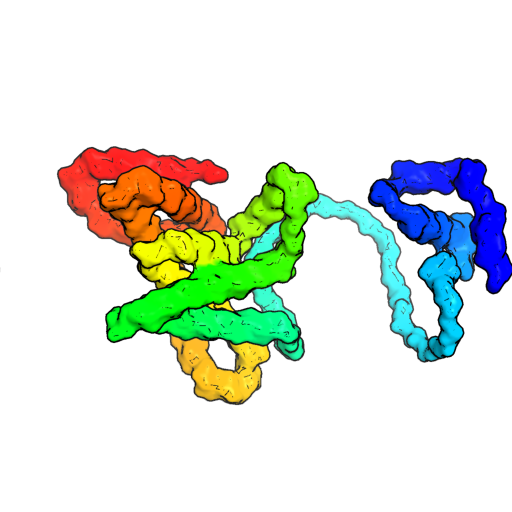.741 1.00 47.59 94 GLY A O 1
ATOM 699 N N . PRO A 1 95 ? 4.617 -0.501 -27.736 1.00 50.81 95 PRO A N 1
ATOM 700 C CA . PRO A 1 95 ? 4.749 -1.841 -28.300 1.00 50.81 95 PRO A CA 1
ATOM 701 C C . PRO A 1 95 ? 5.648 -2.716 -27.408 1.00 50.81 95 PRO A C 1
ATOM 703 O O . PRO A 1 95 ? 6.589 -2.186 -26.809 1.00 50.81 95 PRO A O 1
ATOM 706 N N . PRO A 1 96 ? 5.377 -4.032 -27.305 1.00 56.47 96 PRO A N 1
ATOM 707 C CA . PRO A 1 96 ? 6.128 -4.938 -26.443 1.00 56.47 96 PRO A CA 1
ATOM 708 C C . PRO A 1 96 ? 7.583 -5.031 -26.921 1.00 56.47 96 PRO A C 1
ATOM 710 O O . PRO A 1 96 ? 7.929 -5.828 -27.792 1.00 56.47 96 PRO A O 1
ATOM 713 N N . GLY A 1 97 ? 8.430 -4.165 -26.371 1.00 60.88 97 GLY A N 1
ATOM 714 C CA . GLY A 1 97 ? 9.875 -4.224 -26.516 1.00 60.88 97 GLY A CA 1
ATOM 715 C C . GLY A 1 97 ? 10.457 -5.367 -25.689 1.00 60.88 97 GLY A C 1
ATOM 716 O O . GLY A 1 97 ? 9.793 -5.951 -24.830 1.00 60.88 97 GLY A O 1
ATOM 717 N N . LEU A 1 98 ? 11.723 -5.699 -25.940 1.00 66.94 98 LEU A N 1
ATOM 718 C CA . LEU A 1 98 ? 12.448 -6.601 -25.051 1.00 66.94 98 LEU A CA 1
ATOM 719 C C . LEU A 1 98 ? 12.499 -5.992 -23.641 1.00 66.94 98 LEU A C 1
ATOM 721 O O . LEU A 1 98 ? 12.842 -4.815 -23.518 1.00 66.94 98 LEU A O 1
ATOM 725 N N . PRO A 1 99 ? 12.191 -6.771 -22.588 1.00 73.44 99 PRO A N 1
ATOM 726 C CA . PRO A 1 99 ? 12.208 -6.248 -21.234 1.00 73.44 99 PRO A CA 1
ATOM 727 C C . PRO A 1 99 ? 13.594 -5.765 -20.842 1.00 73.44 99 PRO A C 1
ATOM 729 O O . PRO A 1 99 ? 14.601 -6.450 -21.061 1.00 73.44 99 PRO A O 1
ATOM 732 N N . THR A 1 100 ? 13.633 -4.609 -20.191 1.00 83.31 100 THR A N 1
ATOM 733 C CA . THR A 1 100 ? 14.872 -4.107 -19.598 1.00 83.31 100 THR A CA 1
ATOM 734 C C . THR A 1 100 ? 15.244 -4.993 -18.404 1.00 83.31 100 THR A C 1
ATOM 736 O O . THR A 1 100 ? 14.373 -5.510 -17.704 1.00 83.31 100 THR A O 1
ATOM 739 N N . ARG A 1 101 ? 16.543 -5.172 -18.120 1.00 83.25 101 ARG A N 1
ATOM 740 C CA . ARG A 1 101 ? 17.006 -5.991 -16.975 1.00 83.25 101 ARG A CA 1
ATOM 741 C C . ARG A 1 101 ? 16.343 -5.581 -15.649 1.00 83.25 101 ARG A C 1
ATOM 743 O O . ARG A 1 101 ? 16.005 -6.445 -14.849 1.00 83.25 101 ARG A O 1
ATOM 750 N N . SER A 1 102 ? 16.117 -4.283 -15.440 1.00 81.75 102 SER A N 1
ATOM 751 C CA . SER A 1 102 ? 15.426 -3.732 -14.265 1.00 81.75 102 SER A CA 1
ATOM 752 C C . SER A 1 102 ? 13.977 -4.210 -14.133 1.00 81.75 102 SER A C 1
ATOM 754 O O . SER A 1 102 ? 13.545 -4.525 -13.028 1.00 81.75 102 SER A O 1
ATOM 756 N N . GLU A 1 103 ? 13.237 -4.321 -15.237 1.00 84.31 103 GLU A N 1
ATOM 757 C CA . GLU A 1 103 ? 11.841 -4.774 -15.236 1.00 84.31 103 GLU A CA 1
ATOM 758 C C . GLU A 1 103 ? 11.735 -6.238 -14.811 1.00 84.31 103 GLU A C 1
ATOM 760 O O . GLU A 1 103 ? 10.866 -6.590 -14.016 1.00 84.31 103 GLU A O 1
ATOM 765 N N . VAL A 1 104 ? 12.667 -7.084 -15.263 1.00 85.69 104 VAL A N 1
ATOM 766 C CA . VAL A 1 104 ? 12.720 -8.498 -14.861 1.00 85.69 104 VAL A CA 1
ATOM 767 C C . VAL A 1 104 ? 12.993 -8.632 -13.362 1.00 85.69 104 VAL A C 1
ATOM 769 O O . VAL A 1 1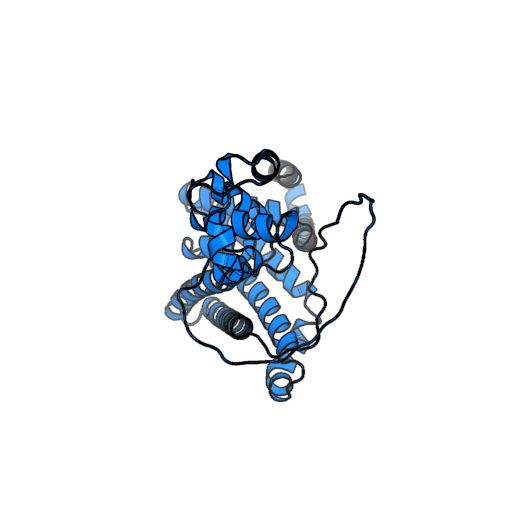04 ? 12.325 -9.424 -12.698 1.00 85.69 104 VAL A O 1
ATOM 772 N N . TYR A 1 105 ? 13.922 -7.842 -12.809 1.00 87.94 105 TYR A N 1
ATOM 773 C CA . TYR A 1 105 ? 14.186 -7.841 -11.365 1.00 87.94 105 TYR A CA 1
ATOM 774 C C . TYR A 1 105 ? 12.984 -7.363 -10.552 1.00 87.94 105 TYR A C 1
ATOM 776 O O . TYR A 1 105 ? 12.692 -7.947 -9.511 1.00 87.94 105 TYR A O 1
ATOM 784 N N . ILE A 1 106 ? 12.262 -6.348 -11.034 1.00 87.62 106 ILE A N 1
ATOM 785 C CA . ILE A 1 106 ? 11.041 -5.869 -10.378 1.00 87.62 106 ILE A CA 1
ATOM 786 C C . ILE A 1 106 ? 9.965 -6.957 -10.404 1.00 87.62 106 ILE A C 1
ATOM 788 O O . ILE A 1 106 ? 9.397 -7.258 -9.360 1.00 87.62 106 ILE A O 1
ATOM 792 N N . ILE A 1 107 ? 9.719 -7.598 -11.551 1.00 88.94 107 ILE A N 1
ATOM 793 C CA . ILE A 1 107 ? 8.730 -8.684 -11.662 1.00 88.94 107 ILE A CA 1
ATOM 794 C C . ILE A 1 107 ? 9.089 -9.847 -10.729 1.00 88.94 107 ILE A C 1
ATOM 796 O O . ILE A 1 107 ? 8.229 -10.346 -10.003 1.00 88.94 107 ILE A O 1
ATOM 800 N N . ALA A 1 108 ? 10.358 -10.263 -10.711 1.00 89.62 108 ALA A N 1
ATOM 801 C CA . ALA A 1 108 ? 10.829 -11.319 -9.820 1.00 89.62 108 ALA A CA 1
ATOM 802 C C . ALA A 1 108 ? 10.675 -10.931 -8.339 1.00 89.62 108 ALA A C 1
ATOM 804 O O . ALA A 1 108 ? 10.224 -11.749 -7.536 1.00 89.62 108 ALA A O 1
ATOM 805 N N . GLY A 1 109 ? 10.998 -9.682 -7.989 1.00 89.94 109 GLY A N 1
ATOM 806 C CA . GLY A 1 109 ? 10.834 -9.136 -6.643 1.00 89.94 109 GLY A CA 1
ATOM 807 C C . GLY A 1 109 ? 9.377 -9.124 -6.182 1.00 89.94 109 GLY A C 1
ATOM 808 O O . GLY A 1 109 ? 9.092 -9.545 -5.064 1.00 89.94 109 GLY A O 1
ATOM 809 N N . GLU A 1 110 ? 8.442 -8.733 -7.050 1.00 90.62 110 GLU A N 1
ATOM 810 C CA . GLU A 1 110 ? 7.007 -8.715 -6.738 1.00 90.62 110 GLU A CA 1
ATOM 811 C C . GLU A 1 110 ? 6.434 -10.126 -6.536 1.00 90.62 110 GLU A C 1
ATOM 813 O O . GLU A 1 110 ? 5.698 -10.366 -5.580 1.00 90.62 110 GLU A O 1
ATOM 818 N N . TRP A 1 111 ? 6.815 -11.102 -7.366 1.00 92.19 111 TRP A N 1
ATOM 819 C CA . TRP A 1 111 ? 6.398 -12.496 -7.156 1.00 92.19 111 TRP A CA 1
ATOM 820 C C . TRP A 1 111 ? 6.996 -13.104 -5.887 1.00 92.19 111 TRP A C 1
ATOM 822 O O . TRP A 1 111 ? 6.298 -13.803 -5.147 1.00 92.19 111 TRP A O 1
ATOM 832 N N . ALA A 1 112 ? 8.266 -12.813 -5.601 1.00 92.19 112 ALA A N 1
ATOM 833 C CA . ALA A 1 112 ? 8.892 -13.215 -4.348 1.00 92.19 112 ALA A CA 1
ATOM 834 C C . ALA A 1 112 ? 8.194 -12.558 -3.142 1.00 92.19 112 ALA A C 1
ATOM 836 O O . ALA A 1 112 ? 7.993 -13.214 -2.119 1.00 92.19 112 ALA A O 1
ATOM 837 N N . LEU A 1 113 ? 7.746 -11.306 -3.276 1.00 91.62 113 LEU A N 1
ATOM 838 C CA . LEU A 1 113 ? 6.992 -10.598 -2.246 1.00 91.62 113 LEU A CA 1
ATOM 839 C C . LEU A 1 113 ? 5.629 -11.246 -1.994 1.00 91.62 113 LEU A C 1
ATOM 841 O O . LEU A 1 113 ? 5.280 -11.479 -0.839 1.00 91.62 113 LEU A O 1
ATOM 845 N N . VAL A 1 114 ? 4.892 -11.600 -3.051 1.00 91.50 114 VAL A N 1
ATOM 846 C CA . VAL A 1 114 ? 3.621 -12.337 -2.939 1.00 91.50 114 VAL A CA 1
ATOM 847 C C . VAL A 1 114 ? 3.826 -13.665 -2.207 1.00 91.50 114 VAL A C 1
ATOM 849 O O . VAL A 1 114 ? 3.082 -13.975 -1.274 1.00 91.50 114 VAL A O 1
ATOM 852 N N . LEU A 1 115 ? 4.858 -14.430 -2.574 1.00 91.56 115 LEU A N 1
ATOM 853 C CA . LEU A 1 115 ? 5.163 -15.715 -1.942 1.00 91.56 115 LEU A CA 1
ATOM 854 C C . LEU A 1 115 ? 5.487 -15.561 -0.448 1.00 91.56 115 LEU A C 1
ATOM 856 O O . LEU A 1 115 ? 4.940 -16.290 0.384 1.00 91.56 115 LEU A O 1
ATOM 860 N N . MET A 1 116 ? 6.351 -14.604 -0.100 1.00 91.38 116 MET A N 1
ATOM 861 C CA . MET A 1 116 ? 6.726 -14.351 1.296 1.00 91.38 116 MET A CA 1
ATOM 862 C C . MET A 1 116 ? 5.543 -13.831 2.114 1.00 91.38 116 MET A C 1
ATOM 864 O O . MET A 1 116 ? 5.370 -14.240 3.264 1.00 91.38 116 MET A O 1
ATOM 868 N N . ALA A 1 117 ? 4.678 -13.012 1.515 1.00 90.81 117 ALA A N 1
ATOM 869 C CA . ALA A 1 117 ? 3.481 -12.525 2.178 1.00 90.81 117 ALA A CA 1
ATOM 870 C C . ALA A 1 117 ? 2.509 -13.670 2.507 1.00 90.81 117 ALA A C 1
ATOM 872 O O . ALA A 1 117 ? 2.036 -13.751 3.641 1.00 90.81 117 ALA A O 1
ATOM 873 N N . ILE A 1 118 ? 2.276 -14.603 1.575 1.00 90.56 118 ILE A N 1
ATOM 874 C CA . ILE A 1 118 ? 1.453 -15.803 1.822 1.00 90.56 118 ILE A CA 1
ATOM 875 C C . ILE A 1 118 ? 2.049 -16.635 2.962 1.00 90.56 118 ILE A C 1
ATOM 877 O O . ILE A 1 118 ? 1.334 -17.022 3.887 1.00 90.56 118 ILE A O 1
ATOM 881 N N . LEU A 1 119 ? 3.367 -16.852 2.940 1.00 89.50 119 LEU A N 1
ATOM 882 C CA . LEU A 1 119 ? 4.055 -17.613 3.982 1.00 89.50 119 LEU A CA 1
ATOM 883 C C . LEU A 1 119 ? 3.975 -16.930 5.359 1.00 89.50 119 LEU A C 1
ATOM 885 O O . LEU A 1 119 ? 3.911 -17.610 6.381 1.00 89.50 119 LEU A O 1
ATOM 889 N N . SER A 1 120 ? 3.933 -15.596 5.397 1.00 87.56 120 SER A N 1
ATOM 890 C CA . SER A 1 120 ? 3.792 -14.827 6.641 1.00 87.56 120 SER A CA 1
ATOM 891 C C . SER A 1 120 ? 2.381 -14.864 7.245 1.00 87.56 120 SER A C 1
ATOM 893 O O . SER A 1 120 ? 2.236 -14.716 8.456 1.00 87.56 120 SER A O 1
ATOM 895 N N . LEU A 1 121 ? 1.349 -15.086 6.423 1.00 85.75 121 LEU A N 1
ATOM 896 C CA . LEU A 1 121 ? -0.052 -15.175 6.857 1.00 85.75 121 LEU A CA 1
ATOM 897 C C . LEU A 1 121 ? -0.416 -16.568 7.397 1.00 85.75 121 LEU A C 1
ATOM 899 O O . LEU A 1 121 ? -1.489 -16.748 7.973 1.00 85.75 121 LEU A O 1
ATOM 903 N N . GLN A 1 122 ? 0.458 -17.559 7.212 1.00 84.69 122 GLN A N 1
ATOM 904 C CA . GLN A 1 122 ? 0.184 -18.941 7.573 1.00 84.69 122 GLN A CA 1
ATOM 905 C C . GLN A 1 122 ? 0.414 -19.202 9.076 1.00 84.69 122 GLN A C 1
ATOM 907 O O . GLN A 1 122 ? 1.539 -19.059 9.558 1.00 84.69 122 GLN A O 1
ATOM 912 N N . PRO A 1 123 ? -0.600 -19.677 9.828 1.00 78.56 123 PRO A N 1
ATOM 913 C CA . PRO A 1 123 ? -0.466 -19.900 11.271 1.00 78.56 123 PRO A CA 1
ATOM 914 C C . PRO A 1 123 ? 0.315 -21.176 11.635 1.00 78.56 123 PRO A C 1
ATOM 916 O O . PRO A 1 123 ? 0.725 -21.337 12.780 1.00 78.56 123 PRO A O 1
ATOM 919 N N . PHE A 1 124 ? 0.530 -22.095 10.686 1.00 81.06 124 PHE A N 1
ATOM 920 C CA . PHE A 1 124 ? 1.037 -23.445 10.973 1.00 81.06 124 PHE A CA 1
ATOM 921 C C . PHE A 1 124 ? 2.527 -23.506 11.348 1.00 81.06 124 PHE A C 1
ATOM 923 O O . PHE A 1 124 ? 2.939 -24.435 12.037 1.00 81.06 124 PHE A O 1
ATOM 930 N N . LEU A 1 125 ? 3.347 -22.543 10.907 1.00 86.12 125 LEU A N 1
ATOM 931 C CA . LEU A 1 125 ? 4.787 -22.524 11.189 1.00 86.12 125 LEU A CA 1
ATOM 932 C C . LEU A 1 125 ? 5.221 -21.143 11.703 1.00 86.12 125 LEU A C 1
ATOM 934 O O . LEU A 1 125 ? 5.704 -20.326 10.918 1.00 86.12 125 LEU A O 1
ATOM 938 N N . PRO A 1 126 ? 5.120 -20.866 13.016 1.00 81.75 126 PRO A N 1
ATOM 939 C CA . PRO A 1 126 ? 5.325 -19.522 13.562 1.00 81.75 126 PRO A CA 1
ATOM 940 C C . PRO A 1 126 ? 6.742 -18.981 13.330 1.00 81.75 126 PRO A C 1
ATOM 942 O O . PRO A 1 126 ? 6.920 -17.784 13.121 1.00 81.75 126 PRO A O 1
ATOM 945 N N . ARG A 1 127 ? 7.763 -19.851 13.309 1.00 84.88 127 ARG A N 1
ATOM 946 C CA . ARG A 1 127 ? 9.149 -19.449 13.006 1.00 84.88 127 ARG A CA 1
ATOM 947 C C . ARG A 1 127 ? 9.327 -19.046 11.541 1.00 84.88 127 ARG A C 1
ATOM 949 O O . ARG A 1 127 ? 9.973 -18.041 11.269 1.00 84.88 127 ARG A O 1
ATOM 956 N N . LEU A 1 128 ? 8.734 -19.796 10.608 1.00 85.62 128 LEU A N 1
ATOM 957 C CA . LEU A 1 128 ? 8.786 -19.445 9.187 1.00 85.62 128 LEU A CA 1
ATOM 958 C C . LEU A 1 128 ? 7.956 -18.197 8.913 1.00 85.62 128 LEU A C 1
ATOM 960 O O . LEU A 1 128 ? 8.443 -17.313 8.224 1.00 85.62 128 LEU A O 1
ATOM 964 N N . ALA A 1 129 ? 6.766 -18.085 9.504 1.00 86.06 129 ALA A N 1
ATOM 965 C CA . ALA A 1 129 ? 5.927 -16.898 9.387 1.00 86.06 129 ALA A CA 1
ATOM 966 C C . ALA A 1 129 ? 6.650 -15.641 9.900 1.00 86.06 129 ALA A C 1
ATOM 968 O O . ALA A 1 129 ? 6.581 -14.583 9.282 1.00 86.06 129 ALA A O 1
ATOM 969 N N . HIS A 1 130 ? 7.423 -15.765 10.983 1.00 85.69 130 HIS A N 1
ATOM 970 C CA . HIS A 1 130 ? 8.236 -14.679 11.529 1.00 85.69 130 HIS A CA 1
ATOM 971 C C . HIS A 1 130 ? 9.345 -14.214 10.575 1.00 85.69 130 HIS A C 1
ATOM 973 O O . HIS A 1 130 ? 9.518 -13.010 10.343 1.00 85.69 130 HIS A O 1
ATOM 979 N N . SER A 1 131 ? 10.097 -15.164 10.019 1.00 87.31 131 SER A N 1
ATOM 980 C CA . SER A 1 131 ? 11.139 -14.867 9.035 1.00 87.31 131 SER A CA 1
ATOM 981 C C . SER A 1 131 ? 10.525 -14.305 7.754 1.00 87.31 131 SER A C 1
ATOM 983 O O . SER A 1 131 ? 10.977 -13.277 7.259 1.00 87.31 131 SER A O 1
ATOM 985 N N . ALA A 1 132 ? 9.436 -14.909 7.277 1.00 89.94 132 ALA A N 1
ATOM 986 C CA . ALA A 1 132 ? 8.703 -14.487 6.092 1.00 89.94 132 ALA A CA 1
ATOM 987 C C . ALA A 1 132 ? 8.111 -13.082 6.247 1.00 89.94 132 ALA A C 1
ATOM 989 O O . ALA A 1 132 ? 8.191 -12.299 5.310 1.00 89.94 132 ALA A O 1
ATOM 990 N N . PHE A 1 133 ? 7.594 -12.709 7.422 1.00 89.25 133 PHE A N 1
ATOM 991 C CA . PHE A 1 133 ? 7.126 -11.346 7.701 1.00 89.25 133 PHE A CA 1
ATOM 992 C C . PHE A 1 133 ? 8.258 -10.324 7.555 1.00 89.25 133 PHE A C 1
ATOM 994 O O . PHE A 1 133 ? 8.112 -9.308 6.876 1.00 89.25 133 PHE A O 1
ATOM 1001 N N . THR A 1 134 ? 9.408 -10.612 8.169 1.00 89.12 134 THR A N 1
ATOM 1002 C CA . THR A 1 134 ? 10.580 -9.725 8.120 1.00 89.12 134 THR A CA 1
ATOM 1003 C C . THR A 1 134 ? 11.085 -9.582 6.684 1.00 89.12 134 THR A C 1
ATOM 1005 O O . THR A 1 134 ? 11.301 -8.465 6.213 1.00 89.12 134 THR A O 1
ATOM 1008 N N . LEU A 1 135 ? 11.177 -10.701 5.959 1.00 90.25 135 LEU A N 1
ATOM 1009 C CA . LEU A 1 135 ? 11.553 -10.724 4.547 1.00 90.25 135 LEU A CA 1
ATOM 1010 C C . LEU A 1 135 ? 10.534 -10.001 3.663 1.00 90.25 135 LEU A C 1
ATOM 1012 O O . LEU A 1 135 ? 10.935 -9.271 2.769 1.00 90.25 135 LEU A O 1
ATOM 1016 N N . THR A 1 136 ? 9.235 -10.133 3.934 1.00 91.38 136 THR A N 1
ATOM 1017 C CA . THR A 1 136 ? 8.170 -9.415 3.214 1.00 91.38 136 THR A CA 1
ATOM 1018 C C . THR A 1 136 ? 8.353 -7.908 3.361 1.00 91.38 136 THR A C 1
ATOM 1020 O O . THR A 1 136 ? 8.306 -7.183 2.371 1.00 91.38 136 THR A O 1
ATOM 1023 N N . CYS A 1 137 ? 8.636 -7.422 4.573 1.00 90.38 137 CYS A N 1
ATOM 1024 C CA . CYS A 1 137 ? 8.870 -5.997 4.811 1.00 90.38 137 CYS A CA 1
ATOM 1025 C C . CYS A 1 137 ? 10.134 -5.500 4.095 1.00 90.38 137 CYS A C 1
ATOM 1027 O O . CYS A 1 137 ? 10.094 -4.467 3.431 1.00 90.38 137 CYS A O 1
ATOM 1029 N N . GLN A 1 138 ? 11.239 -6.246 4.189 1.00 91.62 138 GLN A N 1
ATOM 1030 C CA . GLN A 1 138 ? 12.508 -5.893 3.544 1.00 91.62 138 GLN A CA 1
ATOM 1031 C C . GLN A 1 138 ? 12.408 -5.917 2.016 1.00 91.62 138 GLN A C 1
ATOM 1033 O O . GLN A 1 138 ? 12.854 -4.984 1.351 1.00 91.62 138 GLN A O 1
ATOM 1038 N N . LEU A 1 139 ? 11.784 -6.953 1.455 1.00 91.31 139 LEU A N 1
ATOM 1039 C CA . LEU A 1 139 ? 11.615 -7.119 0.016 1.00 91.31 139 LEU A CA 1
ATOM 1040 C C . LEU A 1 139 ? 10.638 -6.091 -0.558 1.00 91.31 139 LEU A C 1
ATOM 1042 O O . LEU A 1 139 ? 10.885 -5.550 -1.635 1.00 91.31 139 LEU A O 1
ATOM 1046 N N . SER A 1 140 ? 9.571 -5.767 0.176 1.00 91.50 140 SER A N 1
ATOM 1047 C CA . SER A 1 140 ? 8.650 -4.690 -0.187 1.00 91.50 140 SER A CA 1
ATOM 1048 C C . SER A 1 140 ? 9.339 -3.328 -0.143 1.00 91.50 140 SER A C 1
ATOM 1050 O O . SER A 1 140 ? 9.187 -2.542 -1.076 1.00 91.50 140 SER A O 1
ATOM 1052 N N . LEU A 1 141 ? 10.146 -3.056 0.888 1.00 92.56 141 LEU A N 1
ATOM 1053 C CA . LEU A 1 141 ? 10.922 -1.820 0.988 1.00 92.56 141 LEU A CA 1
ATOM 1054 C C . LEU A 1 141 ? 11.928 -1.693 -0.163 1.00 92.56 141 LEU A C 1
ATOM 1056 O O . LEU A 1 141 ? 12.025 -0.631 -0.771 1.00 92.56 141 LEU A O 1
ATOM 1060 N N . LEU A 1 142 ? 12.632 -2.777 -0.495 1.00 91.00 142 LEU A N 1
ATOM 1061 C CA . LEU A 1 142 ? 13.594 -2.803 -1.593 1.00 91.00 142 LEU A CA 1
ATOM 1062 C C . LEU A 1 142 ? 12.907 -2.611 -2.950 1.00 91.00 142 LEU A C 1
ATOM 1064 O O . LEU A 1 142 ? 13.303 -1.742 -3.719 1.00 91.00 142 LEU A O 1
ATOM 1068 N N . THR A 1 143 ? 11.861 -3.385 -3.242 1.00 90.31 143 THR A N 1
ATOM 1069 C CA . THR A 1 143 ? 11.197 -3.370 -4.557 1.00 90.31 143 THR A CA 1
ATOM 1070 C C . THR A 1 143 ? 10.472 -2.047 -4.796 1.00 90.31 143 THR A C 1
ATOM 1072 O O . THR A 1 143 ? 10.630 -1.431 -5.853 1.00 90.31 143 THR A O 1
ATOM 1075 N N . ASN A 1 144 ? 9.732 -1.554 -3.799 1.00 89.62 144 ASN A N 1
ATOM 1076 C CA . ASN A 1 144 ? 9.042 -0.271 -3.899 1.00 89.62 144 ASN A CA 1
ATOM 1077 C C . ASN A 1 144 ? 10.016 0.916 -3.839 1.00 89.62 144 ASN A C 1
ATOM 1079 O O . ASN A 1 144 ? 9.833 1.887 -4.571 1.00 89.62 144 ASN A O 1
ATOM 1083 N N . GLY A 1 145 ? 11.094 0.817 -3.055 1.00 88.44 145 GLY A N 1
ATOM 1084 C CA . GLY A 1 145 ? 12.166 1.812 -3.031 1.00 88.44 145 GLY A CA 1
ATOM 1085 C C . GLY A 1 145 ? 12.879 1.931 -4.378 1.00 88.44 145 GLY A C 1
ATOM 1086 O O . GLY A 1 145 ? 13.049 3.038 -4.881 1.00 88.44 145 GLY A O 1
ATOM 1087 N N . LEU A 1 146 ? 13.211 0.805 -5.019 1.00 87.75 146 LEU A N 1
ATOM 1088 C CA . LEU A 1 146 ? 13.794 0.789 -6.365 1.00 87.75 146 LEU A CA 1
ATOM 1089 C C . LEU A 1 146 ? 12.855 1.423 -7.393 1.00 87.75 146 LEU A C 1
ATOM 1091 O O . LEU A 1 146 ? 13.290 2.271 -8.170 1.00 87.75 146 LEU A O 1
ATOM 1095 N N . LYS A 1 147 ? 11.562 1.076 -7.372 1.00 87.81 147 LYS A N 1
ATOM 1096 C CA . LYS A 1 147 ? 10.550 1.721 -8.226 1.00 87.81 147 LYS A CA 1
ATOM 1097 C C . LYS A 1 147 ? 10.509 3.232 -8.013 1.00 87.81 147 LYS A C 1
ATOM 1099 O O . LYS A 1 147 ? 10.421 3.983 -8.981 1.00 87.81 147 LYS A O 1
ATOM 1104 N N . LEU A 1 148 ? 10.594 3.679 -6.763 1.00 88.31 148 LEU A N 1
ATOM 1105 C CA . LEU A 1 148 ? 10.548 5.095 -6.431 1.00 88.31 148 LEU A CA 1
ATOM 1106 C C . LEU A 1 148 ? 11.787 5.841 -6.937 1.00 88.31 148 LEU A C 1
ATOM 1108 O O . LEU A 1 148 ? 11.639 6.890 -7.561 1.00 88.31 148 LEU A O 1
ATOM 1112 N N . CYS A 1 149 ? 12.974 5.257 -6.756 1.00 86.00 149 CYS A N 1
ATOM 1113 C CA . CYS A 1 149 ? 14.231 5.788 -7.282 1.00 86.00 149 CYS A CA 1
ATOM 1114 C C . CYS A 1 149 ? 14.243 5.843 -8.816 1.00 86.00 149 CYS A C 1
ATOM 1116 O O . CYS A 1 149 ? 14.756 6.799 -9.388 1.00 86.00 149 CYS A O 1
ATOM 1118 N N . LEU A 1 150 ? 13.659 4.848 -9.492 1.00 86.31 150 LEU A N 1
ATOM 1119 C CA . LEU A 1 150 ? 13.558 4.841 -10.954 1.00 86.31 150 LEU A CA 1
ATOM 1120 C C . LEU A 1 150 ? 12.561 5.885 -11.481 1.00 86.31 150 LEU A C 1
ATOM 1122 O O . LEU A 1 150 ? 12.775 6.428 -12.559 1.00 86.31 150 LEU A O 1
ATOM 1126 N N . GLN A 1 151 ? 11.488 6.176 -10.739 1.00 86.38 151 GLN A N 1
ATOM 1127 C CA . GLN A 1 151 ? 10.463 7.146 -11.148 1.00 86.38 151 GLN A CA 1
ATOM 1128 C C . GLN A 1 151 ? 10.833 8.602 -10.829 1.00 86.38 151 GLN A C 1
ATOM 1130 O O . GLN A 1 151 ? 10.544 9.487 -11.627 1.00 86.38 151 GLN A O 1
ATOM 1135 N N . HIS A 1 152 ? 11.431 8.857 -9.661 1.00 84.88 152 HIS A N 1
ATOM 1136 C CA . HIS A 1 152 ? 11.646 10.212 -9.128 1.00 84.88 152 HIS A CA 1
ATOM 1137 C C . HIS A 1 152 ? 13.131 10.561 -8.948 1.00 84.88 152 HIS A C 1
ATOM 1139 O O . HIS A 1 152 ? 13.454 11.622 -8.415 1.00 84.88 152 HIS A O 1
ATOM 1145 N N . GLY A 1 153 ? 14.042 9.678 -9.363 1.00 84.81 153 GLY A N 1
ATOM 1146 C CA . GLY A 1 153 ? 15.476 9.829 -9.131 1.00 84.81 153 GLY A CA 1
ATOM 1147 C C . GLY A 1 153 ? 15.882 9.578 -7.676 1.00 84.81 153 GLY A C 1
ATOM 1148 O O . GLY A 1 153 ? 15.073 9.216 -6.817 1.00 84.81 153 GLY A O 1
ATOM 1149 N N . THR A 1 154 ? 17.170 9.763 -7.396 1.00 83.62 154 THR A N 1
ATOM 1150 C CA . THR A 1 154 ? 17.745 9.609 -6.055 1.00 83.62 154 THR A CA 1
ATOM 1151 C C . THR A 1 154 ? 17.587 10.892 -5.234 1.00 83.62 154 THR A C 1
ATOM 1153 O O . THR A 1 154 ? 17.864 11.972 -5.762 1.00 83.62 154 THR A O 1
ATOM 1156 N N . PRO A 1 155 ? 17.207 10.809 -3.946 1.00 82.44 155 PRO A N 1
ATOM 1157 C CA . PRO A 1 155 ? 17.104 11.989 -3.096 1.00 82.44 155 PRO A CA 1
ATOM 1158 C C . PRO A 1 155 ? 18.476 12.630 -2.871 1.00 82.44 155 PRO A C 1
ATOM 1160 O O . PRO A 1 155 ? 19.452 11.936 -2.581 1.00 82.44 155 PRO A O 1
ATOM 1163 N N . SER A 1 156 ? 18.539 13.962 -2.926 1.00 81.06 156 SER A N 1
ATOM 1164 C CA . SER A 1 156 ? 19.674 14.694 -2.363 1.00 81.06 156 SER A CA 1
ATOM 1165 C C . SER A 1 156 ? 19.493 14.816 -0.850 1.00 81.06 156 SER A C 1
ATOM 1167 O O . SER A 1 156 ? 18.452 15.268 -0.371 1.00 81.06 156 SER A O 1
ATOM 1169 N N . LEU A 1 157 ? 20.506 14.398 -0.089 1.00 83.50 157 LEU A N 1
ATOM 1170 C CA . LEU A 1 157 ? 20.495 14.432 1.379 1.00 83.50 157 LEU A CA 1
ATOM 1171 C C . LEU A 1 157 ? 21.180 15.677 1.953 1.00 83.50 157 LEU A C 1
ATOM 1173 O O . LEU A 1 157 ? 21.099 15.912 3.156 1.00 83.50 157 LEU A O 1
ATOM 1177 N N . SER A 1 158 ? 21.842 16.474 1.114 1.00 81.75 158 SER A N 1
ATOM 1178 C CA . SER A 1 158 ? 22.579 17.658 1.546 1.00 81.75 158 SER A CA 1
ATOM 1179 C C . SER A 1 158 ? 22.093 18.897 0.797 1.00 81.75 158 SER A C 1
ATOM 1181 O O . SER A 1 158 ? 22.084 18.875 -0.438 1.00 81.75 158 SER A O 1
ATOM 1183 N N . PRO A 1 159 ? 21.709 19.978 1.503 1.00 84.06 159 PRO A N 1
ATOM 1184 C CA . PRO A 1 159 ? 21.545 20.118 2.961 1.00 84.06 159 PRO A CA 1
ATOM 1185 C C . PRO A 1 159 ? 20.223 19.514 3.496 1.00 84.06 159 PRO A C 1
ATOM 1187 O O . PRO A 1 159 ? 19.143 19.762 2.955 1.00 84.06 159 PRO A O 1
ATOM 1190 N N . PHE A 1 160 ? 20.280 18.755 4.596 1.00 77.69 160 PHE A N 1
ATOM 1191 C CA . PHE A 1 160 ? 19.094 18.224 5.289 1.00 77.69 160 PHE A CA 1
ATOM 1192 C C . PHE A 1 160 ? 18.464 19.297 6.198 1.00 77.69 160 PHE A C 1
ATOM 1194 O O . PHE A 1 160 ? 19.205 19.964 6.920 1.00 77.69 160 PHE A O 1
ATOM 1201 N N . PRO A 1 161 ? 17.127 19.475 6.234 1.00 77.06 161 PRO A N 1
ATOM 1202 C CA . PRO A 1 161 ? 16.077 18.776 5.481 1.00 77.06 161 PRO A CA 1
ATOM 1203 C C . PRO A 1 161 ? 15.638 19.490 4.183 1.00 77.06 161 PRO A C 1
ATOM 1205 O O . PRO A 1 161 ? 14.733 19.014 3.498 1.00 77.06 161 PRO A O 1
ATOM 1208 N N . ALA A 1 162 ? 16.240 20.628 3.828 1.00 80.50 162 ALA A N 1
ATOM 1209 C CA . ALA A 1 162 ? 15.782 21.457 2.709 1.00 80.50 162 ALA A CA 1
ATOM 1210 C C . ALA A 1 162 ? 15.863 20.744 1.344 1.00 80.50 162 ALA A C 1
ATOM 1212 O O . ALA A 1 162 ? 14.977 20.920 0.513 1.00 80.50 162 ALA A O 1
ATOM 1213 N N . ALA A 1 163 ? 16.875 19.898 1.134 1.00 80.56 163 ALA A N 1
ATOM 1214 C CA . ALA A 1 163 ? 17.062 19.160 -0.115 1.00 80.56 163 ALA A CA 1
ATOM 1215 C C . ALA A 1 163 ? 16.122 17.948 -0.268 1.00 80.56 163 ALA A C 1
ATOM 1217 O O . ALA A 1 163 ? 15.758 17.592 -1.388 1.00 80.56 163 ALA A O 1
ATOM 1218 N N . ILE A 1 164 ? 15.693 17.328 0.842 1.00 85.75 164 ILE A N 1
ATOM 1219 C CA . ILE A 1 164 ? 14.852 16.121 0.800 1.00 85.75 164 ILE A CA 1
ATOM 1220 C C . ILE A 1 164 ? 13.357 16.451 0.739 1.00 85.75 164 ILE A C 1
ATOM 1222 O O . ILE A 1 164 ? 12.587 15.678 0.174 1.00 85.75 164 ILE A O 1
ATOM 1226 N N . MET A 1 165 ? 12.932 17.596 1.285 1.00 85.50 165 MET A N 1
ATOM 1227 C CA . MET A 1 165 ? 11.518 17.992 1.322 1.00 85.50 165 MET A CA 1
ATOM 1228 C C . MET A 1 165 ? 10.855 18.035 -0.067 1.00 85.50 165 MET A C 1
ATOM 1230 O O . MET A 1 165 ? 9.798 17.421 -0.206 1.00 85.50 165 MET A O 1
ATOM 1234 N N . PRO A 1 166 ? 11.452 18.653 -1.109 1.00 85.06 166 PRO A N 1
ATOM 1235 C CA . PRO A 1 166 ? 10.878 18.651 -2.457 1.00 85.06 166 PRO A CA 1
ATOM 1236 C C . PRO A 1 166 ? 10.754 17.246 -3.054 1.00 85.06 166 PRO A C 1
ATOM 1238 O O . PRO A 1 166 ? 9.798 16.942 -3.762 1.00 85.06 166 PRO A O 1
ATOM 1241 N N . TRP A 1 167 ? 11.708 16.362 -2.750 1.00 86.00 167 TRP A N 1
ATOM 1242 C CA . TRP A 1 167 ? 11.640 14.974 -3.195 1.00 86.00 167 TRP A CA 1
ATOM 1243 C C . TRP A 1 167 ? 10.544 14.208 -2.446 1.00 86.00 167 TRP A C 1
ATOM 1245 O O . TRP A 1 167 ? 9.772 13.487 -3.071 1.00 86.00 167 TRP A O 1
ATOM 1255 N N . MET A 1 168 ? 10.399 14.421 -1.132 1.00 83.75 168 MET A N 1
ATOM 1256 C CA . MET A 1 168 ? 9.322 13.824 -0.333 1.00 83.75 168 MET A CA 1
ATOM 1257 C C . MET A 1 168 ? 7.928 14.275 -0.783 1.00 83.75 168 MET A C 1
ATOM 1259 O O . MET A 1 168 ? 7.006 13.460 -0.843 1.00 83.75 168 MET A O 1
ATOM 1263 N N . THR A 1 169 ? 7.757 15.555 -1.118 1.00 84.56 169 THR A N 1
ATOM 1264 C CA . THR A 1 169 ? 6.482 16.048 -1.651 1.00 84.56 169 THR A CA 1
ATOM 1265 C C . THR A 1 169 ? 6.204 15.459 -3.031 1.00 84.56 169 THR A C 1
ATOM 1267 O O . THR A 1 169 ? 5.074 15.031 -3.272 1.00 84.56 169 THR A O 1
ATOM 1270 N N . ALA A 1 170 ? 7.220 15.323 -3.889 1.00 83.88 170 ALA A N 1
ATOM 1271 C CA . ALA A 1 170 ? 7.080 14.684 -5.197 1.00 83.88 170 ALA A CA 1
ATOM 1272 C C . ALA A 1 170 ? 6.640 13.213 -5.086 1.00 83.88 170 ALA A C 1
ATOM 1274 O O . ALA A 1 170 ? 5.664 12.809 -5.719 1.00 83.88 170 ALA A O 1
ATOM 1275 N N . ILE A 1 171 ? 7.289 12.420 -4.225 1.00 85.88 171 ILE A N 1
ATOM 1276 C CA . ILE A 1 171 ? 6.941 10.999 -4.057 1.00 85.88 171 ILE A CA 1
ATOM 1277 C C . ILE A 1 171 ? 5.587 10.794 -3.373 1.00 85.88 171 ILE A C 1
ATOM 1279 O O . ILE A 1 171 ? 4.964 9.760 -3.595 1.00 85.88 171 ILE A O 1
ATOM 1283 N N . SER A 1 172 ? 5.102 11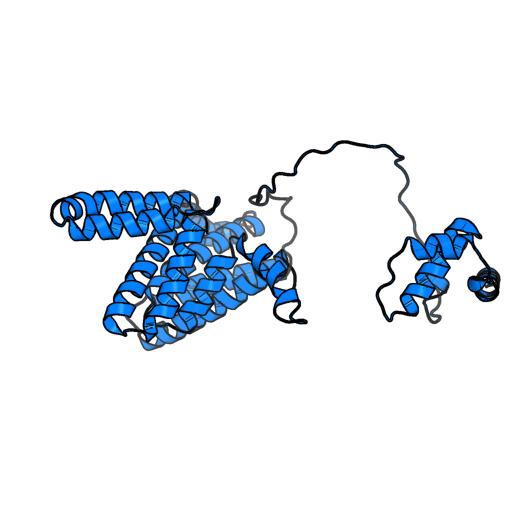.751 -2.572 1.00 82.31 172 SER A N 1
ATOM 1284 C CA . SER A 1 172 ? 3.850 11.603 -1.809 1.00 82.31 172 SER A CA 1
ATOM 1285 C C . SER A 1 172 ? 2.613 11.360 -2.688 1.00 82.31 172 SER A C 1
ATOM 1287 O O . SER A 1 172 ? 1.647 10.739 -2.241 1.00 82.31 172 SER A O 1
ATOM 1289 N N . GLY A 1 173 ? 2.654 11.799 -3.953 1.00 78.88 173 GLY A N 1
ATOM 1290 C CA . GLY A 1 173 ? 1.610 11.543 -4.947 1.00 78.88 173 GLY A CA 1
ATOM 1291 C C . GLY A 1 173 ? 1.709 10.179 -5.641 1.00 78.88 173 GLY A C 1
ATOM 1292 O O . GLY A 1 173 ? 0.765 9.778 -6.325 1.00 78.88 173 GLY A O 1
ATOM 1293 N N . SER A 1 174 ? 2.819 9.452 -5.475 1.00 83.06 174 SER A N 1
ATOM 1294 C CA . SER A 1 174 ? 3.046 8.160 -6.127 1.00 83.06 174 SER A CA 1
ATOM 1295 C C . SER A 1 174 ? 2.238 7.040 -5.472 1.00 83.06 174 SER A C 1
ATOM 1297 O O . SER A 1 174 ? 2.186 6.900 -4.249 1.00 83.06 174 SER A O 1
ATOM 1299 N N . ALA A 1 175 ? 1.678 6.150 -6.295 1.00 81.06 175 ALA A N 1
ATOM 1300 C CA . ALA A 1 175 ? 1.005 4.937 -5.829 1.00 81.06 175 ALA A CA 1
ATOM 1301 C C . ALA A 1 175 ? 1.939 3.992 -5.041 1.00 81.06 175 ALA A C 1
ATOM 1303 O O . ALA A 1 175 ? 1.463 3.170 -4.257 1.00 81.06 175 ALA A O 1
ATOM 1304 N N . VAL A 1 176 ? 3.256 4.128 -5.229 1.00 85.00 176 VAL A N 1
ATOM 1305 C CA . VAL A 1 176 ? 4.301 3.292 -4.617 1.00 85.00 176 VAL A CA 1
ATOM 1306 C C . VAL A 1 176 ? 4.737 3.820 -3.242 1.00 85.00 176 VAL A C 1
ATOM 1308 O O . VAL A 1 176 ? 5.256 3.067 -2.415 1.00 85.00 176 VAL A O 1
ATOM 1311 N N . PHE A 1 177 ? 4.478 5.095 -2.943 1.00 87.00 177 PHE A N 1
ATOM 1312 C CA . PHE A 1 177 ? 4.875 5.711 -1.676 1.00 87.00 177 PHE A CA 1
ATOM 1313 C C . PHE A 1 177 ? 4.215 5.047 -0.465 1.00 87.00 177 PHE A C 1
ATOM 1315 O O . PHE A 1 177 ? 4.892 4.696 0.500 1.00 87.00 177 PHE A O 1
ATOM 1322 N N . PHE A 1 178 ? 2.905 4.804 -0.527 1.00 87.12 178 PHE A N 1
ATOM 1323 C CA . PHE A 1 178 ? 2.160 4.244 0.601 1.00 87.12 178 PHE A CA 1
ATOM 1324 C C . PHE A 1 178 ? 2.575 2.807 0.964 1.00 87.12 178 PHE A C 1
ATOM 1326 O O . PHE A 1 178 ? 2.847 2.581 2.145 1.00 87.12 178 PHE A O 1
ATOM 1333 N N . PRO A 1 179 ? 2.708 1.854 0.013 1.00 88.44 179 PRO A N 1
ATOM 1334 C CA . PRO A 1 179 ? 3.299 0.546 0.300 1.00 88.44 179 PRO A CA 1
ATOM 1335 C C . PRO A 1 179 ? 4.722 0.635 0.870 1.00 88.44 179 PRO A C 1
ATOM 1337 O O . PRO A 1 179 ? 5.061 -0.115 1.788 1.00 88.44 179 PRO A O 1
ATOM 1340 N N . THR A 1 180 ? 5.544 1.575 0.384 1.00 89.56 180 THR A N 1
ATOM 1341 C CA . THR A 1 180 ? 6.911 1.791 0.898 1.00 89.56 180 THR A CA 1
ATOM 1342 C C . THR A 1 180 ? 6.881 2.216 2.365 1.00 89.56 180 THR A C 1
ATOM 1344 O O . THR A 1 180 ? 7.511 1.578 3.209 1.00 89.56 180 THR A O 1
ATOM 1347 N N . LEU A 1 181 ? 6.094 3.245 2.691 1.00 89.00 181 LEU A N 1
ATOM 1348 C CA . LEU A 1 181 ? 5.935 3.743 4.057 1.00 89.00 181 LEU A CA 1
ATOM 1349 C C . LEU A 1 181 ? 5.396 2.652 4.990 1.00 89.00 181 LEU A C 1
ATOM 1351 O O . LEU A 1 181 ? 5.901 2.464 6.096 1.00 89.00 181 LEU A O 1
ATOM 1355 N N . LEU A 1 182 ? 4.403 1.895 4.521 1.00 89.25 182 LEU A N 1
ATOM 1356 C CA . LEU A 1 182 ? 3.809 0.805 5.282 1.00 89.25 182 LEU A CA 1
ATOM 1357 C C . LEU A 1 182 ? 4.838 -0.299 5.583 1.00 89.25 182 LEU A C 1
ATOM 1359 O O . LEU A 1 182 ? 4.885 -0.801 6.703 1.00 89.25 182 LEU A O 1
ATOM 1363 N N . SER A 1 183 ? 5.733 -0.599 4.639 1.00 90.12 183 SER A N 1
ATOM 1364 C CA . SER A 1 183 ? 6.827 -1.566 4.828 1.00 90.12 183 SER A CA 1
ATOM 1365 C C . SER A 1 183 ? 7.800 -1.143 5.934 1.00 90.12 183 SER A C 1
ATOM 1367 O O . SER A 1 183 ? 8.202 -1.973 6.751 1.00 90.12 183 SER A O 1
ATOM 1369 N N . VAL A 1 184 ? 8.136 0.151 6.008 1.00 90.56 184 VAL A N 1
ATOM 1370 C CA . VAL A 1 184 ? 8.985 0.708 7.079 1.00 90.56 184 VAL A CA 1
ATOM 1371 C C . VAL A 1 184 ? 8.296 0.576 8.439 1.00 90.56 184 VAL A C 1
ATOM 1373 O O . VAL A 1 184 ? 8.907 0.124 9.407 1.00 90.56 184 VAL A O 1
ATOM 1376 N N . ILE A 1 185 ? 7.008 0.923 8.512 1.00 88.88 185 ILE A N 1
ATOM 1377 C CA . ILE A 1 185 ? 6.237 0.860 9.760 1.00 88.88 185 ILE A CA 1
ATOM 1378 C C . ILE A 1 185 ? 6.119 -0.584 10.260 1.00 88.88 185 ILE A C 1
ATOM 1380 O O . ILE A 1 185 ? 6.336 -0.836 11.450 1.00 88.88 185 ILE A O 1
ATOM 1384 N N . LEU A 1 186 ? 5.807 -1.531 9.369 1.00 88.25 186 LEU A N 1
ATOM 1385 C CA . LEU A 1 186 ? 5.664 -2.945 9.720 1.00 88.25 186 LEU A CA 1
ATOM 1386 C C . LEU A 1 186 ? 6.984 -3.573 10.169 1.00 88.25 186 LEU A C 1
ATOM 1388 O O . LEU A 1 186 ? 6.975 -4.374 11.104 1.00 88.25 186 LEU A O 1
ATOM 1392 N N . SER A 1 187 ? 8.113 -3.172 9.573 1.00 87.81 187 SER A N 1
ATOM 1393 C CA . SER A 1 187 ? 9.435 -3.670 9.969 1.00 87.81 187 SER A CA 1
ATOM 1394 C C . SER A 1 187 ? 9.738 -3.409 11.450 1.00 87.81 187 SER A C 1
ATOM 1396 O O . SER A 1 187 ? 10.385 -4.232 12.096 1.00 87.81 187 SER A O 1
ATOM 1398 N N . SER A 1 188 ? 9.246 -2.294 11.998 1.00 85.69 188 SER A N 1
ATOM 1399 C CA . SER A 1 188 ? 9.424 -1.928 13.410 1.00 85.69 188 SER A CA 1
ATOM 1400 C C . SER A 1 188 ? 8.291 -2.421 14.320 1.00 85.69 188 SER A C 1
ATOM 1402 O O . SER A 1 188 ? 8.461 -2.479 15.536 1.00 85.69 188 SER A O 1
ATOM 1404 N N . ASN A 1 189 ? 7.131 -2.788 13.764 1.00 83.38 189 ASN A N 1
ATOM 1405 C CA . ASN A 1 189 ? 5.907 -3.075 14.521 1.00 83.38 189 ASN A CA 1
ATOM 1406 C C . ASN A 1 189 ? 5.290 -4.427 14.130 1.00 83.38 189 ASN A C 1
ATOM 1408 O O . ASN A 1 189 ? 4.239 -4.497 13.496 1.00 83.38 189 ASN A O 1
ATOM 1412 N N . ARG A 1 190 ? 5.908 -5.529 14.571 1.00 79.75 190 ARG A N 1
ATOM 1413 C CA . ARG A 1 190 ? 5.476 -6.899 14.222 1.00 79.75 190 ARG A CA 1
ATOM 1414 C C . ARG A 1 190 ? 4.049 -7.264 14.656 1.00 79.75 190 ARG A C 1
ATOM 1416 O O . ARG A 1 190 ? 3.411 -8.086 14.009 1.00 79.75 190 ARG A O 1
ATOM 1423 N N . HIS A 1 191 ? 3.533 -6.670 15.733 1.00 81.06 191 HIS A N 1
ATOM 1424 C CA . HIS A 1 191 ? 2.157 -6.914 16.190 1.00 81.06 191 HIS A CA 1
ATOM 1425 C C . HIS A 1 191 ? 1.104 -6.477 15.152 1.00 81.06 191 HIS A C 1
ATOM 1427 O O . HIS A 1 191 ? -0.039 -6.920 15.205 1.00 81.06 191 HIS A O 1
ATOM 1433 N N . LEU A 1 192 ? 1.501 -5.676 14.158 1.00 83.25 192 LEU A N 1
ATOM 1434 C CA . LEU A 1 192 ? 0.675 -5.238 13.038 1.00 83.25 192 LEU A CA 1
ATOM 1435 C C . LEU A 1 192 ? 0.711 -6.216 11.851 1.00 83.25 192 LEU A C 1
ATOM 1437 O O . LEU A 1 192 ? 0.685 -5.794 10.696 1.00 83.25 192 LEU A O 1
ATOM 1441 N N . GLY A 1 193 ? 0.742 -7.527 12.116 1.00 81.69 193 GLY A N 1
ATOM 1442 C CA . GLY A 1 193 ? 0.784 -8.570 11.079 1.00 81.69 193 GLY A CA 1
ATOM 1443 C C . GLY A 1 193 ? -0.343 -8.466 10.042 1.00 81.69 193 GLY A C 1
ATOM 1444 O O . GLY A 1 193 ? -0.136 -8.758 8.867 1.00 81.69 193 GLY A O 1
ATOM 1445 N N . VAL A 1 194 ? -1.508 -7.943 10.443 1.00 84.12 194 VAL A N 1
ATOM 1446 C CA . VAL A 1 194 ? -2.654 -7.667 9.554 1.00 84.12 194 VAL A CA 1
ATOM 1447 C C . VAL A 1 194 ? -2.284 -6.709 8.411 1.00 84.12 194 VAL A C 1
ATOM 1449 O O . VAL A 1 194 ? -2.834 -6.807 7.315 1.00 84.12 194 VAL A O 1
ATOM 1452 N N . GLY A 1 195 ? -1.305 -5.825 8.625 1.00 86.12 195 GLY A N 1
ATOM 1453 C CA . GLY A 1 195 ? -0.812 -4.885 7.618 1.00 86.12 195 GLY A CA 1
ATOM 1454 C C . GLY A 1 195 ? -0.079 -5.537 6.442 1.00 86.12 195 GLY A C 1
ATOM 1455 O O . GLY A 1 195 ? 0.164 -4.863 5.445 1.00 86.12 195 GLY A O 1
ATOM 1456 N N . VAL A 1 196 ? 0.246 -6.835 6.508 1.00 90.12 196 VAL A N 1
ATOM 1457 C CA . VAL A 1 196 ? 0.835 -7.554 5.366 1.00 90.12 196 VAL A CA 1
ATOM 1458 C C . VAL A 1 196 ? -0.188 -7.781 4.260 1.00 90.12 196 VAL A C 1
ATOM 1460 O O . VAL A 1 196 ? 0.172 -7.793 3.088 1.00 90.12 196 VAL A O 1
ATOM 1463 N N . LEU A 1 197 ? -1.470 -7.920 4.601 1.00 90.62 197 LEU A N 1
ATOM 1464 C CA . LEU A 1 197 ? -2.523 -8.181 3.623 1.00 90.62 197 LEU A CA 1
ATOM 1465 C C . LEU A 1 197 ? -2.602 -7.111 2.510 1.00 90.62 197 LEU A C 1
ATOM 1467 O O . LEU A 1 197 ? -2.549 -7.491 1.339 1.00 90.62 197 LEU A O 1
ATOM 1471 N N . PRO A 1 198 ? -2.684 -5.796 2.806 1.00 91.00 198 PRO A N 1
ATOM 1472 C CA . PRO A 1 198 ? -2.670 -4.776 1.757 1.00 91.00 198 PRO A CA 1
ATOM 1473 C C . PRO A 1 198 ? -1.355 -4.752 0.964 1.00 91.00 198 PRO A C 1
ATOM 1475 O O . PRO A 1 198 ? -1.395 -4.529 -0.246 1.00 91.00 198 PRO A O 1
ATOM 1478 N N . LEU A 1 199 ? -0.208 -5.051 1.594 1.00 91.12 199 LEU A N 1
ATOM 1479 C CA . LEU A 1 199 ? 1.074 -5.224 0.891 1.00 91.12 199 LEU A CA 1
ATOM 1480 C C . LEU A 1 199 ? 1.000 -6.369 -0.123 1.00 91.12 199 LEU A C 1
ATOM 1482 O O . LEU A 1 199 ? 1.370 -6.184 -1.279 1.00 91.12 199 LEU A O 1
ATOM 1486 N N . ALA A 1 200 ? 0.488 -7.526 0.297 1.00 91.25 200 ALA A N 1
ATOM 1487 C CA . ALA A 1 200 ? 0.364 -8.722 -0.530 1.00 91.25 200 ALA A CA 1
ATOM 1488 C C . ALA A 1 200 ? -0.540 -8.478 -1.740 1.00 91.25 200 ALA A C 1
ATOM 1490 O O . ALA A 1 200 ? -0.208 -8.861 -2.860 1.00 91.25 200 ALA A O 1
ATOM 1491 N N . ILE A 1 201 ? -1.674 -7.806 -1.521 1.00 91.62 201 ILE A N 1
ATOM 1492 C CA . ILE A 1 201 ? -2.615 -7.477 -2.591 1.00 91.62 201 ILE A CA 1
ATOM 1493 C C . ILE A 1 201 ? -1.979 -6.492 -3.573 1.00 91.62 201 ILE A C 1
ATOM 1495 O O . ILE A 1 201 ? -2.037 -6.718 -4.780 1.00 91.62 201 ILE A O 1
ATOM 1499 N N . HIS A 1 202 ? -1.340 -5.424 -3.087 1.00 90.62 202 HIS A N 1
ATOM 1500 C CA . HIS A 1 202 ? -0.640 -4.491 -3.968 1.00 90.62 202 HIS A CA 1
ATOM 1501 C C . HIS A 1 202 ? 0.467 -5.184 -4.765 1.00 90.62 202 HIS A C 1
ATOM 1503 O O . HIS A 1 202 ? 0.580 -4.929 -5.963 1.00 90.62 202 HIS A O 1
ATOM 1509 N N . ALA A 1 203 ? 1.237 -6.072 -4.138 1.00 90.88 203 ALA A N 1
ATOM 1510 C CA . ALA A 1 203 ? 2.274 -6.841 -4.813 1.00 90.88 203 ALA A CA 1
ATOM 1511 C C . ALA A 1 203 ? 1.691 -7.729 -5.917 1.00 90.88 203 ALA A C 1
ATOM 1513 O O . ALA A 1 203 ? 2.162 -7.695 -7.048 1.00 90.88 203 ALA A O 1
ATOM 1514 N N . LEU A 1 204 ? 0.599 -8.445 -5.628 1.00 91.56 204 LEU A N 1
ATOM 1515 C CA . LEU A 1 204 ? -0.086 -9.301 -6.597 1.00 91.56 204 LEU A CA 1
ATOM 1516 C C . LEU A 1 204 ? -0.582 -8.512 -7.812 1.00 91.56 204 LEU A C 1
ATOM 1518 O O . LEU A 1 204 ? -0.367 -8.937 -8.944 1.00 91.56 204 LEU A O 1
ATOM 1522 N N . LEU A 1 205 ? -1.205 -7.352 -7.588 1.00 91.56 205 LEU A N 1
ATOM 1523 C CA . LEU A 1 205 ? -1.708 -6.513 -8.678 1.00 91.56 205 LEU A CA 1
ATOM 1524 C C . LEU A 1 205 ? -0.577 -5.980 -9.567 1.00 91.56 205 LEU A C 1
ATOM 1526 O O . LEU A 1 205 ? -0.730 -5.930 -10.786 1.00 91.56 205 LEU A O 1
ATOM 1530 N N . HIS A 1 206 ? 0.562 -5.596 -8.982 1.00 89.56 206 HIS A N 1
ATOM 1531 C CA . HIS A 1 206 ? 1.718 -5.157 -9.764 1.00 89.56 206 HIS A CA 1
ATOM 1532 C C . HIS A 1 206 ? 2.418 -6.324 -10.468 1.00 89.56 206 HIS A C 1
ATOM 1534 O O . HIS A 1 206 ? 2.806 -6.174 -11.625 1.00 89.56 206 HIS A O 1
ATOM 1540 N N . ALA A 1 207 ? 2.572 -7.469 -9.795 1.00 88.94 207 ALA A N 1
ATOM 1541 C CA . ALA A 1 207 ? 3.183 -8.671 -10.351 1.00 88.94 207 ALA A CA 1
ATOM 1542 C C . ALA A 1 207 ? 2.408 -9.158 -11.575 1.00 88.94 207 ALA A C 1
ATOM 1544 O O . ALA A 1 207 ? 3.012 -9.409 -12.618 1.00 88.94 207 ALA A O 1
ATOM 1545 N N . ASP A 1 208 ? 1.082 -9.256 -11.461 1.00 90.12 208 ASP A N 1
ATOM 1546 C CA . ASP A 1 208 ? 0.215 -9.730 -12.535 1.00 90.12 208 ASP A CA 1
ATOM 1547 C C . ASP A 1 208 ? 0.258 -8.789 -13.745 1.00 90.12 208 ASP A C 1
ATOM 1549 O O . ASP A 1 208 ? 0.618 -9.219 -14.842 1.00 90.12 208 ASP A O 1
ATOM 1553 N N . ALA A 1 209 ? 0.023 -7.490 -13.527 1.00 89.25 209 ALA A N 1
ATOM 1554 C CA . ALA A 1 209 ? 0.027 -6.494 -14.596 1.00 89.25 209 ALA A CA 1
ATOM 1555 C C . ALA A 1 209 ? 1.385 -6.410 -15.316 1.00 89.25 209 ALA A C 1
ATOM 1557 O O . ALA A 1 209 ? 1.437 -6.404 -16.548 1.00 89.25 209 ALA A O 1
ATOM 1558 N N . ALA A 1 210 ? 2.493 -6.387 -14.566 1.00 86.94 210 ALA A N 1
ATOM 1559 C CA . ALA A 1 210 ? 3.832 -6.330 -15.149 1.00 86.94 210 ALA A CA 1
ATOM 1560 C C . ALA A 1 210 ? 4.185 -7.625 -15.897 1.00 86.94 210 ALA A C 1
ATOM 1562 O O . ALA A 1 210 ? 4.742 -7.578 -16.993 1.00 86.94 210 ALA A O 1
ATOM 1563 N N . SER A 1 211 ? 3.812 -8.787 -15.353 1.00 86.88 211 SER A N 1
ATOM 1564 C CA . SER A 1 211 ? 4.065 -10.071 -16.016 1.00 86.88 211 SER A CA 1
ATOM 1565 C C . SER A 1 211 ? 3.250 -10.215 -17.299 1.00 86.88 211 SER A C 1
ATOM 1567 O O . SER A 1 211 ? 3.784 -10.686 -18.303 1.00 86.88 211 SER A O 1
ATOM 1569 N N . HIS A 1 212 ? 1.986 -9.782 -17.292 1.00 87.88 212 HIS A N 1
ATOM 1570 C CA . HIS A 1 212 ? 1.132 -9.810 -18.476 1.00 87.88 212 HIS A CA 1
ATOM 1571 C C . HIS A 1 212 ? 1.661 -8.875 -19.564 1.00 87.88 212 HIS A C 1
ATOM 1573 O O . HIS A 1 212 ? 1.784 -9.276 -20.720 1.00 87.88 212 HIS A O 1
ATOM 1579 N N . HIS A 1 213 ? 2.054 -7.658 -19.188 1.00 85.00 213 HIS A N 1
ATOM 1580 C CA . HIS A 1 213 ? 2.622 -6.688 -20.120 1.00 85.00 213 HIS A CA 1
ATOM 1581 C C . HIS A 1 213 ? 3.909 -7.204 -20.786 1.00 85.00 213 HIS A C 1
ATOM 1583 O O . HIS A 1 213 ? 4.074 -7.096 -21.999 1.00 85.00 213 HIS A O 1
ATOM 1589 N N . THR A 1 214 ? 4.811 -7.810 -20.011 1.00 85.94 214 THR A N 1
ATOM 1590 C CA . THR A 1 214 ? 6.126 -8.240 -20.507 1.00 85.94 214 THR A CA 1
ATOM 1591 C C . THR A 1 214 ? 6.116 -9.617 -21.182 1.00 85.94 214 THR A C 1
ATOM 1593 O O . THR A 1 214 ? 6.897 -9.872 -22.104 1.00 85.94 214 THR A O 1
ATOM 1596 N N . PHE A 1 215 ? 5.272 -10.542 -20.720 1.00 85.25 215 PHE A N 1
ATOM 1597 C CA . PHE A 1 215 ? 5.296 -11.945 -21.145 1.00 85.25 215 PHE A CA 1
ATOM 1598 C C . PHE A 1 215 ? 3.975 -12.445 -21.738 1.00 85.25 215 PHE A C 1
ATOM 1600 O O . PHE A 1 215 ? 3.917 -13.606 -22.139 1.00 85.25 215 PHE A O 1
ATOM 1607 N N . GLY A 1 216 ? 2.946 -11.602 -21.866 1.00 82.69 216 GLY A N 1
ATOM 1608 C CA . GLY A 1 216 ? 1.600 -11.988 -22.312 1.00 82.69 216 GLY A CA 1
ATOM 1609 C C . GLY A 1 216 ? 1.543 -12.698 -23.667 1.00 82.69 216 GLY A C 1
ATOM 1610 O O . GLY A 1 216 ? 0.696 -13.565 -23.883 1.00 82.69 216 GLY A O 1
ATOM 1611 N N . THR A 1 217 ? 2.488 -12.400 -24.562 1.00 82.56 217 THR A N 1
ATOM 1612 C CA . THR A 1 217 ? 2.606 -13.035 -25.885 1.00 82.56 217 THR A CA 1
ATOM 1613 C C . THR A 1 217 ? 3.308 -14.398 -25.854 1.00 82.56 217 THR A C 1
ATOM 1615 O O . THR A 1 217 ? 3.265 -15.140 -26.836 1.00 82.56 217 THR A O 1
ATOM 1618 N N . LYS A 1 218 ? 3.964 -14.765 -24.743 1.00 86.81 218 LYS A N 1
ATOM 1619 C CA . LYS A 1 218 ? 4.753 -15.999 -24.630 1.00 86.81 218 LYS A CA 1
ATOM 1620 C C . LYS A 1 218 ? 3.883 -17.175 -24.181 1.00 86.81 218 LYS A C 1
ATOM 1622 O O . LYS A 1 218 ? 3.193 -17.111 -23.166 1.00 86.81 218 LYS A O 1
ATOM 1627 N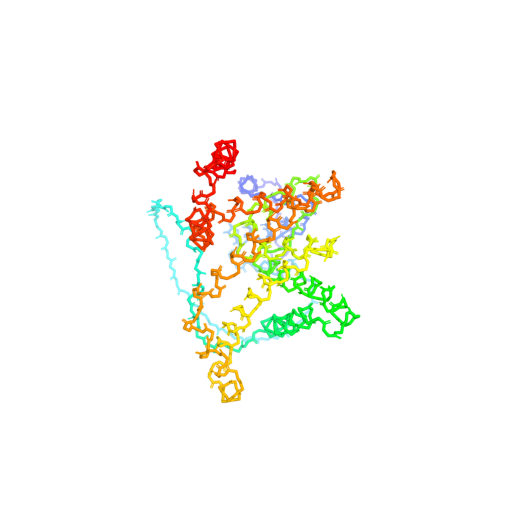 N . ARG A 1 219 ? 4.004 -18.310 -24.879 1.00 85.31 219 ARG A N 1
ATOM 1628 C CA . ARG A 1 219 ? 3.221 -19.534 -24.601 1.00 85.31 219 ARG A CA 1
ATOM 1629 C C . ARG A 1 219 ? 3.422 -20.095 -23.188 1.00 85.31 219 ARG A C 1
ATOM 1631 O O . ARG A 1 219 ? 2.459 -20.538 -22.574 1.00 85.31 219 ARG A O 1
ATOM 1638 N N . TRP A 1 220 ? 4.645 -20.050 -22.650 1.00 87.50 220 TRP A N 1
ATOM 1639 C CA . TRP A 1 220 ? 4.921 -20.539 -21.290 1.00 87.50 220 TRP A CA 1
ATOM 1640 C C . TRP A 1 220 ? 4.211 -19.700 -20.218 1.00 87.50 220 TRP A C 1
ATOM 1642 O O . TRP A 1 220 ? 3.735 -20.242 -19.224 1.00 87.50 220 TRP A O 1
ATOM 1652 N N . TYR A 1 221 ? 4.094 -18.386 -20.433 1.00 87.38 221 TYR A N 1
ATOM 1653 C CA . TYR A 1 221 ? 3.406 -17.490 -19.508 1.00 87.38 221 TYR A CA 1
ATOM 1654 C C . TYR A 1 221 ? 1.901 -17.755 -19.533 1.00 87.38 221 TYR A C 1
ATOM 1656 O O . TYR A 1 221 ? 1.286 -17.905 -18.480 1.00 87.38 221 TYR A O 1
ATOM 1664 N N . GLN A 1 222 ? 1.321 -17.914 -20.726 1.00 86.56 222 GLN A N 1
ATOM 1665 C CA . GLN A 1 222 ? -0.092 -18.269 -20.872 1.00 86.56 222 GLN A CA 1
ATOM 1666 C C . GLN A 1 222 ? -0.425 -19.618 -20.212 1.00 86.56 222 GLN A C 1
ATOM 1668 O O . GLN A 1 222 ? -1.468 -19.734 -19.571 1.00 86.56 222 GLN A O 1
ATOM 1673 N N . ALA A 1 223 ? 0.473 -20.606 -20.297 1.00 87.38 223 ALA A N 1
ATOM 1674 C CA . ALA A 1 223 ? 0.284 -21.912 -19.665 1.00 87.38 223 ALA A CA 1
ATOM 1675 C C . ALA A 1 223 ? 0.320 -21.854 -18.123 1.00 87.38 223 ALA A C 1
ATOM 1677 O O . ALA A 1 223 ? -0.533 -22.458 -17.473 1.00 87.38 223 ALA A O 1
ATOM 1678 N N . SER A 1 224 ? 1.276 -21.125 -17.534 1.00 84.88 224 SER A N 1
ATOM 1679 C CA . SER A 1 224 ? 1.475 -21.103 -16.074 1.00 84.88 224 SER A CA 1
ATOM 1680 C C . SER A 1 224 ? 0.692 -19.994 -15.364 1.00 84.88 224 SER A C 1
ATOM 1682 O O . SER A 1 224 ? -0.005 -20.249 -14.384 1.00 84.88 224 SER A O 1
ATOM 1684 N N . PHE A 1 225 ? 0.793 -18.758 -15.855 1.00 86.62 225 PHE A N 1
ATOM 1685 C CA . PHE A 1 225 ? 0.244 -17.558 -15.212 1.00 86.62 225 PHE A CA 1
ATOM 1686 C C . PHE A 1 225 ? -1.044 -17.054 -15.864 1.00 86.62 225 PHE A C 1
ATOM 1688 O O . PHE A 1 225 ? -1.766 -16.282 -15.239 1.00 86.62 225 PHE A O 1
ATOM 1695 N N . GLY A 1 226 ? -1.399 -17.534 -17.061 1.00 83.94 226 GLY A N 1
ATOM 1696 C CA . GLY A 1 226 ? -2.648 -17.151 -17.728 1.00 83.94 226 GLY A CA 1
ATOM 1697 C C . GLY A 1 226 ? -3.894 -17.425 -16.877 1.00 83.94 226 GLY A C 1
ATOM 1698 O O . GLY A 1 226 ? -4.816 -16.614 -16.859 1.00 83.94 226 GLY A O 1
ATOM 1699 N N . ARG A 1 227 ? -3.898 -18.515 -16.090 1.00 85.50 227 ARG A N 1
ATOM 1700 C CA . ARG A 1 227 ? -4.989 -18.818 -15.141 1.00 85.50 227 ARG A CA 1
ATOM 1701 C C . ARG A 1 227 ? -5.046 -17.831 -13.975 1.00 85.50 227 ARG A C 1
ATOM 1703 O O . ARG A 1 227 ? -6.137 -17.511 -13.521 1.00 85.50 227 ARG A O 1
ATOM 1710 N N . VAL A 1 228 ? -3.896 -17.362 -13.489 1.00 84.25 228 VAL A N 1
ATOM 1711 C CA . VAL A 1 228 ? -3.830 -16.374 -12.401 1.00 84.25 228 VAL A CA 1
ATOM 1712 C C . VAL A 1 228 ? -4.337 -15.027 -12.902 1.00 84.25 228 VAL A C 1
ATOM 1714 O O . VAL A 1 228 ? -5.245 -14.468 -12.293 1.00 84.25 228 VAL A O 1
ATOM 1717 N N . HIS A 1 229 ? -3.854 -14.578 -14.059 1.00 88.19 229 HIS A N 1
ATOM 1718 C CA . HIS A 1 229 ? -4.312 -13.344 -14.691 1.00 88.19 229 HIS A CA 1
ATOM 1719 C C . HIS A 1 229 ? -5.829 -13.360 -14.946 1.00 88.19 229 HIS A C 1
ATOM 1721 O O . HIS A 1 229 ? -6.539 -12.434 -14.559 1.00 88.19 229 HIS A O 1
ATOM 1727 N N . ALA A 1 230 ? -6.366 -14.471 -15.467 1.00 88.06 230 ALA A N 1
ATOM 1728 C CA . ALA A 1 230 ? -7.806 -14.641 -15.684 1.00 88.06 230 ALA A CA 1
ATOM 1729 C C . ALA A 1 230 ? -8.652 -14.598 -14.393 1.00 88.06 230 ALA A C 1
ATOM 1731 O O . ALA A 1 230 ? -9.852 -14.335 -14.456 1.00 88.06 230 ALA A O 1
ATOM 1732 N N . LEU A 1 231 ? -8.058 -14.861 -13.223 1.00 87.50 231 LEU A N 1
ATOM 1733 C CA . LEU A 1 231 ? -8.728 -14.740 -11.923 1.00 87.50 231 LEU A CA 1
ATOM 1734 C C . LEU A 1 231 ? -8.591 -13.339 -11.314 1.00 87.50 231 LEU A C 1
ATOM 1736 O O . LEU A 1 231 ? -9.489 -12.911 -10.583 1.00 87.50 231 LEU A O 1
ATOM 1740 N N . VAL A 1 232 ? -7.476 -12.653 -11.576 1.00 89.81 232 VAL A N 1
ATOM 1741 C CA . VAL A 1 232 ? -7.151 -11.337 -11.008 1.00 89.81 232 VAL A CA 1
ATOM 1742 C C . VAL A 1 232 ? -7.859 -10.218 -11.768 1.00 89.81 232 VAL A C 1
ATOM 1744 O O . VAL A 1 232 ? -8.529 -9.402 -11.134 1.00 89.81 232 VAL A O 1
ATOM 1747 N N . GLU A 1 233 ? -7.782 -10.216 -13.100 1.00 90.12 233 GLU A N 1
ATOM 1748 C CA . GLU A 1 233 ? -8.331 -9.164 -13.966 1.00 90.12 233 GLU A CA 1
ATOM 1749 C C . GLU A 1 233 ? -9.820 -8.855 -13.690 1.00 90.12 233 GLU A C 1
ATOM 1751 O O . GLU A 1 233 ? -10.142 -7.708 -13.368 1.00 90.12 233 GLU A O 1
ATOM 1756 N N . PRO A 1 234 ? -10.749 -9.839 -13.672 1.00 93.25 234 PRO A N 1
ATOM 1757 C CA . PRO A 1 234 ? -12.164 -9.551 -13.421 1.00 93.25 234 PRO A CA 1
ATOM 1758 C C . PRO A 1 234 ? -12.461 -9.126 -11.975 1.00 93.25 234 PRO A C 1
ATOM 1760 O O . PRO A 1 234 ? -13.562 -8.664 -11.682 1.00 93.25 234 PRO A O 1
ATOM 1763 N N . ARG A 1 235 ? -11.517 -9.307 -11.043 1.00 92.94 235 ARG A N 1
ATOM 1764 C CA . ARG A 1 235 ? -11.693 -9.018 -9.610 1.00 92.94 235 ARG A CA 1
ATOM 1765 C C . ARG A 1 235 ? -10.866 -7.823 -9.148 1.00 92.94 235 ARG A C 1
ATOM 1767 O O . ARG A 1 235 ? -10.799 -7.568 -7.947 1.00 92.94 235 ARG A O 1
ATOM 1774 N N . LEU A 1 236 ? -10.265 -7.070 -10.065 1.00 90.88 236 LEU A N 1
ATOM 1775 C CA . LEU A 1 236 ? -9.352 -5.974 -9.751 1.00 90.88 236 LEU A CA 1
ATOM 1776 C C . LEU A 1 236 ? -9.944 -4.961 -8.759 1.00 90.88 236 LEU A C 1
ATOM 1778 O O . LEU A 1 236 ? -9.274 -4.553 -7.809 1.00 90.88 236 LEU A O 1
ATOM 1782 N N . GLU A 1 237 ? -11.209 -4.585 -8.950 1.00 91.12 237 GLU A N 1
ATOM 1783 C CA . GLU A 1 237 ? -11.909 -3.656 -8.060 1.00 91.12 237 GLU A CA 1
ATOM 1784 C C . GLU A 1 237 ? -12.079 -4.246 -6.652 1.00 91.12 237 GLU A C 1
ATOM 1786 O O . GLU A 1 237 ? -11.736 -3.602 -5.662 1.00 91.12 237 GLU A O 1
ATOM 1791 N N . LEU A 1 238 ? -12.498 -5.513 -6.563 1.00 92.38 238 LEU A N 1
ATOM 1792 C CA . LEU A 1 238 ? -12.639 -6.239 -5.301 1.00 92.38 238 LEU A CA 1
ATOM 1793 C C . LEU A 1 238 ? -11.300 -6.344 -4.557 1.00 92.38 238 LEU A C 1
ATOM 1795 O O . LEU A 1 238 ? -11.258 -6.094 -3.354 1.00 92.38 238 LEU A O 1
ATOM 1799 N N . LEU A 1 239 ? -10.206 -6.676 -5.252 1.00 92.19 239 LEU A N 1
ATOM 1800 C CA . LEU A 1 239 ? -8.871 -6.730 -4.647 1.00 92.19 239 LEU A CA 1
ATOM 1801 C C . LEU A 1 239 ? -8.442 -5.351 -4.124 1.00 92.19 239 LEU A C 1
ATOM 1803 O O . LEU A 1 239 ? -7.971 -5.249 -2.993 1.00 92.19 239 LEU A O 1
ATOM 1807 N N . ARG A 1 240 ? -8.652 -4.274 -4.888 1.00 91.50 240 ARG A N 1
ATOM 1808 C CA . ARG A 1 240 ? -8.320 -2.909 -4.438 1.00 91.50 240 ARG A CA 1
ATOM 1809 C C . ARG A 1 240 ? -9.150 -2.477 -3.229 1.00 91.50 240 ARG A C 1
ATOM 1811 O O . ARG A 1 240 ? -8.592 -1.913 -2.287 1.00 91.50 240 ARG A O 1
ATOM 1818 N N . THR A 1 241 ? -10.442 -2.797 -3.201 1.00 92.75 241 THR A N 1
ATOM 1819 C CA . THR A 1 241 ? -11.298 -2.551 -2.031 1.00 92.75 241 THR A CA 1
ATOM 1820 C C . THR A 1 241 ? -10.878 -3.406 -0.834 1.00 92.75 241 THR A C 1
ATOM 1822 O O . THR A 1 241 ? -10.879 -2.914 0.292 1.00 92.75 241 THR A O 1
ATOM 1825 N N . ALA A 1 242 ? -10.452 -4.655 -1.049 1.00 92.25 242 ALA A N 1
ATOM 1826 C CA . ALA A 1 242 ? -9.926 -5.518 0.008 1.00 92.25 242 ALA A CA 1
ATOM 1827 C C . ALA A 1 242 ? -8.601 -4.991 0.587 1.00 92.25 242 ALA A C 1
ATOM 1829 O O . ALA A 1 242 ? -8.421 -5.014 1.804 1.00 92.25 242 ALA A O 1
ATOM 1830 N N . ALA A 1 243 ? -7.708 -4.449 -0.249 1.00 92.00 243 ALA A N 1
ATOM 1831 C CA . ALA A 1 243 ? -6.502 -3.765 0.216 1.00 92.00 243 ALA A CA 1
ATOM 1832 C C . ALA A 1 243 ? -6.859 -2.533 1.062 1.00 92.00 243 ALA A C 1
ATOM 1834 O O . ALA A 1 243 ? -6.371 -2.400 2.182 1.00 92.00 243 ALA A O 1
ATOM 1835 N N . ALA A 1 244 ? -7.786 -1.691 0.590 1.00 92.38 244 ALA A N 1
ATOM 1836 C CA . ALA A 1 244 ? -8.270 -0.541 1.354 1.00 92.38 244 ALA A CA 1
ATOM 1837 C C . ALA A 1 244 ? -8.915 -0.958 2.691 1.00 92.38 244 ALA A C 1
ATOM 1839 O O . ALA A 1 244 ? -8.696 -0.310 3.714 1.00 92.38 244 ALA A O 1
ATOM 1840 N N . ALA A 1 245 ? -9.664 -2.065 2.714 1.00 92.00 245 ALA A N 1
ATOM 1841 C CA . ALA A 1 245 ? -10.229 -2.630 3.937 1.00 92.00 245 ALA A CA 1
ATOM 1842 C C . ALA A 1 245 ? -9.144 -3.134 4.899 1.00 92.00 245 ALA A C 1
ATOM 1844 O O . ALA A 1 245 ? -9.251 -2.910 6.104 1.00 92.00 245 ALA A O 1
ATOM 1845 N N . GLY A 1 246 ? -8.082 -3.752 4.374 1.00 91.75 246 GLY A N 1
ATOM 1846 C CA . GLY A 1 246 ? -6.901 -4.143 5.143 1.00 91.75 246 GLY A CA 1
ATOM 1847 C C . GLY A 1 246 ? -6.175 -2.944 5.762 1.00 91.75 246 GLY A C 1
ATOM 1848 O O . GLY A 1 246 ? -5.849 -2.980 6.947 1.00 91.75 246 GLY A O 1
ATOM 1849 N N . GLU A 1 247 ? -5.990 -1.855 5.009 1.00 92.56 247 GLU A N 1
ATOM 1850 C CA . GLU A 1 247 ? -5.405 -0.602 5.520 1.00 92.56 247 GLU A CA 1
ATOM 1851 C C . GLU A 1 247 ? -6.288 0.038 6.613 1.00 92.56 247 GLU A C 1
ATOM 1853 O O . GLU A 1 247 ? -5.787 0.477 7.649 1.00 92.56 247 GLU A O 1
ATOM 1858 N N . VAL A 1 248 ? -7.615 0.039 6.442 1.00 92.88 248 VAL A N 1
ATOM 1859 C CA . VAL A 1 248 ? -8.554 0.525 7.471 1.00 92.88 248 VAL A CA 1
ATOM 1860 C C . VAL A 1 248 ? -8.519 -0.357 8.725 1.00 92.88 248 VAL A C 1
ATOM 1862 O O . VAL A 1 248 ? -8.446 0.157 9.844 1.00 92.88 248 VAL A O 1
ATOM 1865 N N . GLY A 1 249 ? -8.508 -1.681 8.557 1.00 91.50 249 GLY A N 1
ATOM 1866 C CA . GLY A 1 249 ? -8.368 -2.640 9.657 1.00 91.50 249 GLY A CA 1
ATOM 1867 C C . GLY A 1 249 ? -7.049 -2.477 10.416 1.00 91.50 249 GLY A C 1
ATOM 1868 O O . GLY A 1 249 ? -7.023 -2.562 11.647 1.00 91.50 249 GLY A O 1
ATOM 1869 N N . LEU A 1 250 ? -5.965 -2.150 9.711 1.00 92.06 250 LEU A N 1
ATOM 1870 C CA . LEU A 1 250 ? -4.688 -1.793 10.322 1.00 92.06 250 LEU A CA 1
ATOM 1871 C C . LEU A 1 250 ? -4.806 -0.525 11.182 1.00 92.06 250 LEU A C 1
ATOM 1873 O O . LEU A 1 250 ? -4.308 -0.511 12.308 1.00 92.06 250 LEU A O 1
ATOM 1877 N N . GLY A 1 251 ? -5.521 0.502 10.711 1.00 91.81 251 GLY A N 1
ATOM 1878 C CA . GLY A 1 251 ? -5.831 1.698 11.503 1.00 91.81 251 GLY A CA 1
ATOM 1879 C C . GLY A 1 251 ? -6.506 1.356 12.836 1.00 91.81 251 GLY A C 1
ATOM 1880 O O . GLY A 1 251 ? -6.051 1.793 13.896 1.00 91.81 251 GLY A O 1
ATOM 1881 N N . PHE A 1 252 ? -7.512 0.480 12.818 1.00 91.44 252 PHE A N 1
ATOM 1882 C CA . PHE A 1 252 ? -8.153 -0.000 14.050 1.00 91.44 252 PHE A CA 1
ATOM 1883 C C . PHE A 1 252 ? -7.224 -0.843 14.927 1.00 91.44 252 PHE A C 1
ATOM 1885 O O . PHE A 1 252 ? -7.244 -0.705 16.149 1.00 91.44 252 PHE A O 1
ATOM 1892 N N . THR A 1 253 ? -6.367 -1.665 14.322 1.00 90.81 253 THR A N 1
ATOM 1893 C CA . THR A 1 253 ? -5.374 -2.465 15.055 1.00 90.81 253 THR A CA 1
ATOM 1894 C C . THR A 1 253 ? -4.388 -1.564 15.803 1.00 90.81 253 THR A C 1
ATOM 1896 O O . THR A 1 253 ? -4.091 -1.810 16.972 1.00 90.81 253 THR A O 1
ATOM 1899 N N . THR A 1 254 ? -3.927 -0.473 15.180 1.00 90.62 254 THR A N 1
ATOM 1900 C CA . THR A 1 254 ? -3.062 0.509 15.858 1.00 90.62 254 THR A CA 1
ATOM 1901 C C . THR A 1 254 ? -3.788 1.262 16.968 1.00 90.62 254 THR A C 1
ATOM 1903 O O . THR A 1 254 ? -3.194 1.497 18.016 1.00 90.62 254 THR A O 1
ATOM 1906 N N . LEU A 1 255 ? -5.079 1.574 16.800 1.00 89.88 255 LEU A N 1
ATOM 1907 C CA . LEU A 1 255 ? -5.884 2.188 17.860 1.00 89.88 255 LEU A CA 1
ATOM 1908 C C . LEU A 1 255 ? -6.002 1.257 19.075 1.00 89.88 255 LEU A C 1
ATOM 1910 O O . LEU A 1 255 ? -5.784 1.685 20.206 1.00 89.88 255 LEU A O 1
ATOM 1914 N N . LEU A 1 256 ? -6.265 -0.031 18.841 1.00 87.94 256 LEU A N 1
ATOM 1915 C CA . LEU A 1 256 ? -6.275 -1.037 19.903 1.00 87.94 256 LEU A CA 1
ATOM 1916 C C . LEU A 1 256 ? -4.889 -1.194 20.550 1.00 87.94 256 LEU A C 1
ATOM 1918 O O . LEU A 1 256 ? -4.787 -1.314 21.768 1.00 87.94 256 LEU A O 1
ATOM 1922 N N . SER A 1 257 ? -3.822 -1.108 19.754 1.00 85.00 257 SER A N 1
ATOM 1923 C CA . SER A 1 257 ? -2.443 -1.157 20.251 1.00 85.00 257 SER A CA 1
ATOM 1924 C C . SER A 1 257 ? -2.115 0.034 21.157 1.00 85.00 257 SER A C 1
ATOM 1926 O O . SER A 1 257 ? -1.388 -0.137 22.127 1.00 85.00 257 SER A O 1
ATOM 1928 N N . VAL A 1 258 ? -2.676 1.225 20.918 1.00 88.12 258 VAL A N 1
ATOM 1929 C CA . VAL A 1 258 ? -2.539 2.373 21.839 1.00 88.12 258 VAL A CA 1
ATOM 1930 C C . VAL A 1 258 ? -3.224 2.095 23.173 1.00 88.12 258 VAL A C 1
ATOM 1932 O O . VAL A 1 258 ? -2.673 2.416 24.222 1.00 88.12 258 VAL A O 1
ATOM 1935 N N . VAL A 1 259 ? -4.397 1.460 23.153 1.00 86.06 259 VAL A N 1
ATOM 1936 C CA . VAL A 1 259 ? -5.111 1.086 24.384 1.00 86.06 259 VAL A CA 1
ATOM 1937 C C . VAL A 1 259 ? -4.334 0.021 25.169 1.00 86.06 259 VAL A C 1
ATOM 1939 O O . VAL A 1 259 ? -4.287 0.080 26.393 1.00 86.06 259 VAL A O 1
ATOM 1942 N N . GLN A 1 260 ? -3.692 -0.924 24.478 1.00 83.38 260 GLN A N 1
ATOM 1943 C CA . GLN A 1 260 ? -2.943 -2.020 25.102 1.00 83.38 260 GLN A CA 1
ATOM 1944 C C . GLN A 1 260 ? -1.523 -1.631 25.556 1.00 83.38 260 GLN A C 1
ATOM 1946 O O . GLN A 1 260 ? -1.100 -2.026 26.638 1.00 83.38 260 GLN A O 1
ATOM 1951 N N . LEU A 1 261 ? -0.771 -0.885 24.737 1.00 79.38 261 LEU A N 1
ATOM 1952 C CA . LEU A 1 261 ? 0.648 -0.548 24.956 1.00 79.38 261 LEU A CA 1
ATOM 1953 C C . LEU A 1 261 ? 0.884 0.911 25.400 1.00 79.38 261 LEU A C 1
ATOM 1955 O O . LEU A 1 261 ? 2.031 1.308 25.636 1.00 79.38 261 LEU A O 1
ATOM 1959 N N . GLY A 1 262 ? -0.168 1.727 25.502 1.00 80.75 262 GLY A N 1
ATOM 1960 C CA . GLY A 1 262 ? -0.095 3.135 25.897 1.00 80.75 262 GLY A CA 1
ATOM 1961 C C . GLY A 1 262 ? 0.615 4.026 24.868 1.00 80.75 262 GLY A C 1
ATOM 1962 O O . GLY A 1 262 ? 0.514 3.834 23.654 1.00 80.75 262 GLY A O 1
ATOM 1963 N N . LEU A 1 263 ? 1.381 5.008 25.361 1.00 78.94 263 LEU A N 1
ATOM 1964 C CA . LEU A 1 263 ? 2.102 6.010 24.554 1.00 78.94 263 LEU A CA 1
ATOM 1965 C C . LEU A 1 263 ? 3.058 5.409 23.509 1.00 78.94 263 LEU A C 1
ATOM 1967 O O . LEU A 1 263 ? 3.304 6.037 22.481 1.00 78.94 263 LEU A O 1
ATOM 1971 N N . ARG A 1 264 ? 3.563 4.185 23.720 1.00 76.12 264 ARG A N 1
ATOM 1972 C CA . ARG A 1 264 ? 4.475 3.513 22.775 1.00 76.12 264 ARG A CA 1
ATOM 1973 C C . ARG A 1 264 ? 3.821 3.215 21.423 1.00 76.12 264 ARG A C 1
ATOM 1975 O O . ARG A 1 264 ? 4.506 3.242 20.407 1.00 76.12 264 ARG A O 1
ATOM 1982 N N . GLY A 1 265 ? 2.509 2.973 21.397 1.00 79.56 265 GLY A N 1
ATOM 1983 C CA . GLY A 1 265 ? 1.754 2.767 20.156 1.00 79.56 265 GLY A CA 1
ATOM 1984 C C . GLY A 1 265 ? 1.284 4.067 19.495 1.00 79.56 265 GLY A C 1
ATOM 1985 O O . GLY A 1 265 ? 0.900 4.052 18.326 1.00 79.56 265 GLY A O 1
ATOM 1986 N N . ALA A 1 266 ? 1.313 5.193 20.219 1.00 85.50 266 ALA A N 1
ATOM 1987 C CA . ALA A 1 266 ? 0.676 6.439 19.788 1.00 85.50 266 ALA A CA 1
ATOM 1988 C C . ALA A 1 266 ? 1.347 7.048 18.551 1.00 85.50 266 ALA A C 1
ATOM 1990 O O . ALA A 1 266 ? 0.649 7.525 17.659 1.00 85.50 266 ALA A O 1
ATOM 1991 N N . GLY A 1 267 ? 2.679 6.972 18.454 1.00 86.81 267 GLY A N 1
ATOM 1992 C CA . GLY A 1 267 ? 3.415 7.440 17.276 1.00 86.81 267 GLY A CA 1
ATOM 1993 C C . GLY A 1 267 ? 3.045 6.658 16.013 1.00 86.81 267 GLY A C 1
ATOM 1994 O O . GLY A 1 267 ? 2.674 7.249 15.001 1.00 86.81 267 GLY A O 1
ATOM 1995 N N . THR A 1 268 ? 3.062 5.324 16.086 1.00 87.62 268 THR A N 1
ATOM 1996 C CA . THR A 1 268 ? 2.676 4.452 14.965 1.00 87.62 268 THR A CA 1
ATOM 1997 C C . THR A 1 268 ? 1.217 4.665 14.563 1.00 87.62 268 THR A C 1
ATOM 1999 O O . THR A 1 268 ? 0.921 4.782 13.374 1.00 87.62 268 THR A O 1
ATOM 2002 N N . ALA A 1 269 ? 0.311 4.776 15.540 1.00 90.50 269 ALA A N 1
ATOM 2003 C CA . ALA A 1 269 ? -1.091 5.081 15.279 1.00 90.50 269 ALA A CA 1
ATOM 2004 C C . ALA A 1 269 ? -1.242 6.440 14.585 1.00 90.50 269 ALA A C 1
ATOM 2006 O O . ALA A 1 269 ? -1.915 6.521 13.563 1.00 90.50 269 ALA A O 1
ATOM 2007 N N . PHE A 1 270 ? -0.574 7.490 15.068 1.00 90.50 270 PHE A N 1
ATOM 2008 C CA . PHE A 1 270 ? -0.628 8.814 14.448 1.00 90.50 270 PHE A CA 1
ATOM 2009 C C . PHE A 1 270 ? -0.205 8.778 12.973 1.00 90.50 270 PHE A C 1
ATOM 2011 O O . PHE A 1 270 ? -0.919 9.302 12.117 1.00 90.50 270 PHE A O 1
ATOM 2018 N N . VAL A 1 271 ? 0.910 8.109 12.658 1.00 90.69 271 VAL A N 1
ATOM 2019 C CA . VAL A 1 271 ? 1.404 7.992 11.277 1.00 90.69 271 VAL A CA 1
ATOM 2020 C C . VAL A 1 271 ? 0.420 7.217 10.395 1.00 90.69 271 VAL A C 1
ATOM 2022 O O . VAL A 1 271 ? 0.097 7.682 9.302 1.00 90.69 271 VAL A O 1
ATOM 2025 N N . ILE A 1 272 ? -0.098 6.078 10.865 1.00 91.25 272 ILE A N 1
ATOM 2026 C CA . ILE A 1 272 ? -1.068 5.267 10.111 1.00 91.25 272 ILE A CA 1
ATOM 2027 C C . ILE A 1 272 ? -2.380 6.033 9.902 1.00 91.25 272 ILE A C 1
ATOM 2029 O O . ILE A 1 272 ? -2.875 6.103 8.782 1.00 91.25 272 ILE A O 1
ATOM 2033 N N . TRP A 1 273 ? -2.927 6.688 10.924 1.00 92.00 273 TRP A N 1
ATOM 2034 C CA . TRP A 1 273 ? -4.155 7.476 10.778 1.00 92.00 273 TRP A CA 1
ATOM 2035 C C . TRP A 1 273 ? -3.973 8.678 9.842 1.00 92.00 273 TRP A C 1
ATOM 2037 O O . TRP A 1 273 ? -4.870 8.968 9.045 1.00 92.00 273 TRP A O 1
ATOM 2047 N N . ASN A 1 274 ? -2.809 9.337 9.865 1.00 90.56 274 ASN A N 1
ATOM 2048 C CA . ASN A 1 274 ? -2.488 10.386 8.896 1.00 90.56 274 ASN A CA 1
ATOM 2049 C C . ASN A 1 274 ? -2.381 9.827 7.466 1.00 90.56 274 ASN A C 1
ATOM 2051 O O . ASN A 1 274 ? -2.885 10.428 6.518 1.00 90.56 274 ASN A O 1
ATOM 2055 N N . GLN A 1 275 ? -1.805 8.635 7.308 1.00 89.38 275 GLN A N 1
ATOM 2056 C CA . GLN A 1 275 ? -1.761 7.934 6.027 1.00 89.38 275 GLN A CA 1
ATOM 2057 C C . GLN A 1 275 ? -3.171 7.614 5.504 1.00 89.38 275 GLN A C 1
ATOM 2059 O O . GLN A 1 275 ? -3.470 7.908 4.346 1.00 89.38 275 GLN A O 1
ATOM 2064 N N . LEU A 1 276 ? -4.061 7.078 6.348 1.00 90.81 276 LEU A N 1
ATOM 2065 C CA . LEU A 1 276 ? -5.455 6.804 5.975 1.00 90.81 276 LEU A CA 1
ATOM 2066 C C . LEU A 1 276 ? -6.181 8.081 5.545 1.00 90.81 276 LEU A C 1
ATOM 2068 O O . LEU A 1 276 ? -6.979 8.051 4.606 1.00 90.81 276 LEU A O 1
ATOM 2072 N N . LYS A 1 277 ? -5.901 9.208 6.206 1.00 90.25 277 LYS A N 1
ATOM 2073 C CA . LYS A 1 277 ? -6.448 10.512 5.824 1.00 90.25 277 LYS A CA 1
ATOM 2074 C C . LYS A 1 277 ? -5.966 10.939 4.434 1.00 90.25 277 LYS A C 1
ATOM 2076 O O . LYS A 1 277 ? -6.794 11.297 3.596 1.00 90.25 277 LYS A O 1
ATOM 2081 N N . LEU A 1 278 ? -4.665 10.837 4.157 1.00 88.31 278 LEU A N 1
ATOM 2082 C CA . LEU A 1 278 ? -4.104 11.130 2.831 1.00 88.31 278 LEU A CA 1
ATOM 2083 C C . LEU A 1 278 ? -4.712 10.223 1.752 1.00 88.31 278 LEU A C 1
ATOM 2085 O O . LEU A 1 278 ? -5.129 10.696 0.695 1.00 88.31 278 LEU A O 1
ATOM 2089 N N . ARG A 1 279 ? -4.851 8.927 2.039 1.00 87.50 279 ARG A N 1
ATOM 2090 C CA . ARG A 1 279 ? -5.489 7.947 1.151 1.00 87.50 279 ARG A CA 1
ATOM 2091 C C . ARG A 1 279 ? -6.952 8.274 0.871 1.00 87.50 279 ARG A C 1
ATOM 2093 O O . ARG A 1 279 ? -7.365 8.219 -0.285 1.00 87.50 279 ARG A O 1
ATOM 2100 N N . TYR A 1 280 ? -7.710 8.669 1.891 1.00 87.88 280 TYR A N 1
ATOM 2101 C CA . TYR A 1 280 ? -9.112 9.075 1.768 1.00 87.88 280 TYR A CA 1
ATOM 2102 C C . TYR A 1 280 ? -9.299 10.289 0.842 1.00 87.88 280 TYR A C 1
ATOM 2104 O O . TYR A 1 280 ? -10.286 10.368 0.105 1.00 87.88 280 TYR A O 1
ATOM 2112 N N . GLN A 1 281 ? -8.340 11.217 0.864 1.00 85.56 281 GLN A N 1
ATOM 2113 C CA . GLN A 1 281 ? -8.346 12.433 0.046 1.00 85.56 281 GLN A CA 1
ATOM 2114 C C . GLN A 1 281 ? -7.691 12.240 -1.332 1.00 85.56 281 GLN A C 1
ATOM 2116 O O . GLN A 1 281 ? -7.961 13.014 -2.248 1.00 85.56 281 GLN A O 1
ATOM 2121 N N . SER A 1 282 ? -6.866 11.202 -1.503 1.00 82.38 282 SER A N 1
ATOM 2122 C CA . SER A 1 282 ? -6.172 10.913 -2.760 1.00 82.38 282 SER A CA 1
ATOM 2123 C C . SER A 1 282 ? -7.142 10.616 -3.913 1.00 82.38 282 SER A C 1
ATOM 2125 O O . SER A 1 282 ? -8.113 9.875 -3.749 1.00 82.38 282 SER A O 1
ATOM 2127 N N . GLY A 1 283 ? -6.842 11.126 -5.112 1.00 74.69 283 GLY A N 1
ATOM 2128 C CA . GLY A 1 283 ? -7.640 10.846 -6.313 1.00 74.69 283 GLY A CA 1
ATOM 2129 C C . GLY A 1 283 ? -7.602 9.375 -6.755 1.00 74.69 283 GLY A C 1
ATOM 2130 O O . GLY A 1 283 ? -8.597 8.859 -7.249 1.00 74.69 283 GLY A O 1
ATOM 2131 N N . HIS A 1 284 ? -6.485 8.678 -6.523 1.00 72.12 284 HIS A N 1
ATOM 2132 C CA . HIS A 1 284 ? -6.261 7.309 -7.010 1.00 72.12 284 HIS A CA 1
ATOM 2133 C C . HIS A 1 284 ? -6.895 6.220 -6.140 1.00 72.12 284 HIS A C 1
ATOM 2135 O O . HIS A 1 284 ? -7.434 5.246 -6.659 1.00 72.12 284 HIS A O 1
ATOM 2141 N N . SER A 1 285 ? -6.808 6.363 -4.813 1.00 81.44 285 SER A N 1
ATOM 2142 C CA . SER A 1 285 ? -7.285 5.350 -3.859 1.00 81.44 285 SER A CA 1
ATOM 2143 C C . SER A 1 285 ? -8.497 5.797 -3.041 1.00 81.44 285 SER A C 1
ATOM 2145 O O . SER A 1 285 ? -9.178 4.955 -2.457 1.00 81.44 285 SER A O 1
ATOM 2147 N N . GLY A 1 286 ? -8.821 7.094 -3.027 1.00 84.56 286 GLY A N 1
ATOM 2148 C CA . GLY A 1 286 ? -9.843 7.655 -2.142 1.00 84.56 286 GLY A CA 1
ATOM 2149 C C . GLY A 1 286 ? -11.232 7.054 -2.319 1.00 84.56 286 GLY A C 1
ATOM 2150 O O . GLY A 1 286 ? -11.933 6.876 -1.326 1.00 84.56 286 GLY A O 1
ATOM 2151 N N . HIS A 1 287 ? -11.621 6.672 -3.541 1.00 89.88 287 HIS A N 1
ATOM 2152 C CA . HIS A 1 287 ? -12.899 5.996 -3.787 1.00 89.88 287 HIS A CA 1
ATOM 2153 C C . HIS A 1 287 ? -13.017 4.673 -3.011 1.00 89.88 287 HIS A C 1
ATOM 2155 O O . HIS A 1 287 ? -13.997 4.475 -2.295 1.00 89.88 287 HIS A O 1
ATOM 2161 N N . TYR A 1 288 ? -11.994 3.812 -3.070 1.00 90.62 288 TYR A N 1
ATOM 2162 C CA . TYR A 1 288 ? -11.996 2.521 -2.371 1.00 90.62 288 TYR A CA 1
ATOM 2163 C C . TYR A 1 288 ? -12.068 2.705 -0.851 1.00 90.62 288 TYR A C 1
ATOM 2165 O O . TYR A 1 288 ? -12.860 2.047 -0.178 1.00 90.62 288 TYR A O 1
ATOM 2173 N N . HIS A 1 289 ? -11.308 3.658 -0.299 1.00 91.00 289 HIS A N 1
ATOM 2174 C CA . HIS A 1 289 ? -11.379 3.963 1.133 1.00 91.00 289 HIS A CA 1
ATOM 2175 C C . HIS A 1 289 ? -12.749 4.518 1.532 1.00 91.00 289 HIS A C 1
ATOM 2177 O O . HIS A 1 289 ? -13.305 4.085 2.538 1.00 91.00 289 HIS A O 1
ATOM 2183 N N . LYS A 1 290 ? -13.331 5.437 0.748 1.00 91.19 290 LYS A N 1
ATOM 2184 C CA . LYS A 1 290 ? -14.684 5.972 0.989 1.00 91.19 290 LYS A CA 1
ATOM 2185 C C . LYS A 1 290 ? -15.740 4.870 0.987 1.00 91.19 290 LYS A C 1
ATOM 2187 O O . LYS A 1 290 ? -16.597 4.868 1.867 1.00 91.19 290 LYS A O 1
ATOM 2192 N N . GLN A 1 291 ? -15.652 3.919 0.058 1.00 92.38 291 GLN A N 1
ATOM 2193 C CA . GLN A 1 291 ? -16.558 2.771 -0.005 1.00 92.38 291 GLN A CA 1
ATOM 2194 C C . GLN A 1 291 ? -16.466 1.906 1.261 1.00 92.38 291 GLN A C 1
ATOM 2196 O O . GLN A 1 291 ? -17.493 1.548 1.840 1.00 92.38 291 GLN A O 1
ATOM 2201 N N . VAL A 1 292 ? -15.250 1.624 1.740 1.00 92.62 292 VAL A N 1
ATOM 2202 C CA . VAL A 1 292 ? -15.030 0.875 2.990 1.00 92.62 292 VAL A CA 1
ATOM 2203 C C . VAL A 1 292 ? -15.569 1.642 4.202 1.00 92.62 292 VAL A C 1
ATOM 2205 O O . VAL A 1 292 ? -16.268 1.060 5.032 1.00 92.62 292 VAL A O 1
ATOM 2208 N N . TRP A 1 293 ? -15.300 2.946 4.298 1.00 91.12 293 TRP A N 1
ATOM 2209 C CA . TRP A 1 293 ? -15.821 3.788 5.379 1.00 91.12 293 TRP A CA 1
ATOM 2210 C C . TRP A 1 293 ? -17.350 3.862 5.375 1.00 91.12 293 TRP A C 1
ATOM 2212 O O . TRP A 1 293 ? -17.961 3.815 6.442 1.00 91.12 293 TRP A O 1
ATOM 2222 N N . LEU A 1 294 ? -17.977 3.921 4.197 1.00 91.75 294 LEU A N 1
ATOM 2223 C CA . LEU A 1 294 ? -19.432 3.892 4.060 1.00 91.75 294 LEU A CA 1
ATOM 2224 C C . LEU A 1 294 ? -20.010 2.559 4.548 1.00 91.75 294 LEU A C 1
ATOM 2226 O O . LEU A 1 294 ? -20.945 2.559 5.348 1.00 91.75 294 LEU A O 1
ATOM 2230 N N . ALA A 1 295 ? -19.431 1.436 4.116 1.00 91.81 295 ALA A N 1
ATOM 2231 C CA . ALA A 1 295 ? -19.852 0.107 4.555 1.00 91.81 295 ALA A CA 1
ATOM 2232 C C . ALA A 1 295 ? -19.704 -0.061 6.077 1.00 91.81 295 ALA A C 1
ATOM 2234 O O . ALA A 1 295 ? -20.574 -0.635 6.737 1.00 91.81 295 ALA A O 1
ATOM 2235 N N . LEU A 1 296 ? -18.632 0.486 6.657 1.00 90.12 296 LEU A N 1
ATOM 2236 C CA . LEU A 1 296 ? -18.432 0.486 8.101 1.00 90.12 296 LEU A CA 1
ATOM 2237 C C . LEU A 1 296 ? -19.472 1.354 8.819 1.00 90.12 296 LEU A C 1
ATOM 2239 O O . LEU A 1 296 ? -20.038 0.917 9.818 1.00 90.12 296 LEU A O 1
ATOM 2243 N N . ASN A 1 297 ? -19.769 2.544 8.294 1.00 89.81 297 ASN A N 1
ATOM 2244 C CA . ASN A 1 297 ? -20.776 3.439 8.860 1.00 89.81 297 ASN A CA 1
ATOM 2245 C C . ASN A 1 297 ? -22.176 2.805 8.843 1.00 89.81 297 ASN A C 1
ATOM 2247 O O . ASN A 1 297 ? -22.893 2.884 9.835 1.00 89.81 297 ASN A O 1
ATOM 2251 N N . GLN A 1 298 ? -22.541 2.109 7.762 1.00 90.69 298 GLN A N 1
ATOM 2252 C CA . GLN A 1 298 ? -23.808 1.373 7.671 1.00 90.69 298 GLN A CA 1
ATOM 2253 C C . GLN A 1 298 ? -23.905 0.261 8.724 1.00 90.69 298 GLN A C 1
ATOM 2255 O O . GLN A 1 298 ? -24.942 0.109 9.365 1.00 90.69 298 GLN A O 1
ATOM 2260 N N . ARG A 1 299 ? -22.816 -0.484 8.954 1.00 90.88 299 ARG A N 1
ATOM 2261 C CA . ARG A 1 299 ? -22.767 -1.531 9.991 1.00 90.88 299 ARG A CA 1
ATOM 2262 C C . ARG A 1 299 ? -22.760 -0.962 11.411 1.00 90.88 299 ARG A C 1
ATOM 2264 O O . ARG A 1 299 ? -23.324 -1.573 12.314 1.00 90.88 299 ARG A O 1
ATOM 2271 N N . ALA A 1 300 ? -22.131 0.193 11.615 1.00 87.50 300 ALA A N 1
ATOM 2272 C CA . ALA A 1 300 ? -22.030 0.848 12.916 1.00 87.50 300 ALA A CA 1
ATOM 2273 C C . ALA A 1 300 ? -23.269 1.688 13.274 1.00 87.50 300 ALA A C 1
ATOM 2275 O O . ALA A 1 300 ? -23.489 1.960 14.454 1.00 87.50 300 ALA A O 1
ATOM 2276 N N . ALA A 1 301 ? -24.095 2.073 12.294 1.00 88.44 301 ALA A N 1
ATOM 2277 C CA . ALA A 1 301 ? -25.293 2.894 12.475 1.00 88.44 301 ALA A CA 1
ATOM 2278 C C . ALA A 1 301 ? -26.206 2.458 13.643 1.00 88.44 301 ALA A C 1
ATOM 2280 O O . ALA A 1 301 ? -26.501 3.309 14.487 1.00 88.44 301 ALA A O 1
ATOM 2281 N N . PRO A 1 302 ? -26.606 1.175 13.786 1.00 89.69 302 PRO A N 1
ATOM 2282 C CA . PRO A 1 302 ? -27.466 0.763 14.899 1.00 89.69 302 PRO A CA 1
ATOM 2283 C C . PRO A 1 302 ? -26.796 0.909 16.274 1.00 89.69 302 PRO A C 1
ATOM 2285 O O . PRO A 1 302 ? -27.481 1.108 17.274 1.00 89.69 302 PRO A O 1
ATOM 2288 N N . ILE A 1 303 ? -25.464 0.826 16.350 1.00 87.69 303 ILE A N 1
ATOM 2289 C CA . ILE A 1 303 ? -24.703 0.981 17.601 1.00 87.69 303 ILE A CA 1
ATOM 2290 C C . ILE A 1 303 ? -24.529 2.467 17.931 1.00 87.69 303 ILE A C 1
ATOM 2292 O O . ILE A 1 303 ? -24.706 2.874 19.077 1.00 87.69 303 ILE A O 1
ATOM 2296 N N . LEU A 1 304 ? -24.237 3.289 16.921 1.00 85.69 304 LEU A N 1
ATOM 2297 C CA . LEU A 1 304 ? -24.080 4.738 17.060 1.00 85.69 304 LEU A CA 1
ATOM 2298 C C . LEU A 1 304 ? -25.371 5.410 17.534 1.00 85.69 304 LEU A C 1
ATOM 2300 O O . LEU A 1 304 ? -25.314 6.304 18.371 1.00 85.69 304 LEU A O 1
ATOM 2304 N N . GLN A 1 305 ? -26.528 4.939 17.061 1.00 87.56 305 GLN A N 1
ATOM 2305 C CA . GLN A 1 305 ? -27.834 5.417 17.527 1.00 87.56 305 GLN A CA 1
ATOM 2306 C C . GLN A 1 305 ? -28.107 5.070 18.997 1.00 87.56 305 GLN A C 1
ATOM 2308 O O . GLN A 1 305 ? -28.814 5.807 19.678 1.00 87.56 305 GLN A O 1
ATOM 2313 N N . ARG A 1 306 ? -27.537 3.969 19.507 1.00 89.12 306 ARG A N 1
ATOM 2314 C CA . ARG A 1 306 ? -27.687 3.551 20.910 1.00 89.12 306 ARG A CA 1
ATOM 2315 C C . ARG A 1 306 ? -26.725 4.269 21.859 1.00 89.12 306 ARG A C 1
ATOM 2317 O O . ARG A 1 306 ? -27.008 4.337 23.050 1.00 89.12 306 ARG A O 1
ATOM 2324 N N . VAL A 1 307 ? -25.599 4.794 21.363 1.00 9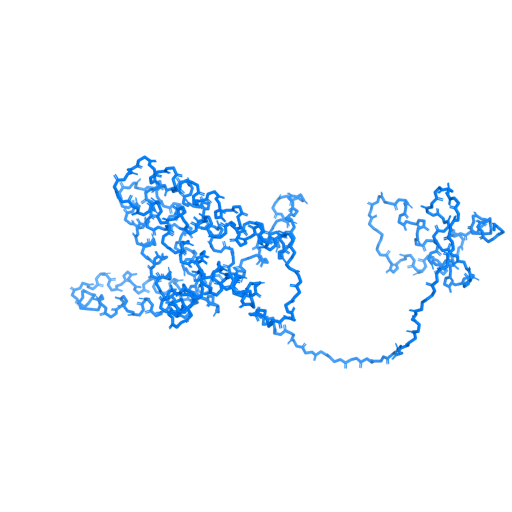1.12 307 VAL A N 1
ATOM 2325 C CA . VAL A 1 307 ? -24.542 5.405 22.190 1.00 91.12 307 VAL A CA 1
ATOM 2326 C C . VAL A 1 307 ? -24.183 6.809 21.670 1.00 91.12 307 VAL A C 1
ATOM 2328 O O . VAL A 1 307 ? -23.263 6.957 20.860 1.00 91.12 307 VAL A O 1
ATOM 2331 N N . PRO A 1 308 ? -24.833 7.877 22.173 1.00 84.94 308 PRO A N 1
ATOM 2332 C CA . PRO A 1 308 ? -24.653 9.240 21.655 1.00 84.94 308 PRO A CA 1
ATOM 2333 C C . PRO A 1 308 ? -23.240 9.804 21.880 1.00 84.94 308 PRO A C 1
ATOM 2335 O O . PRO A 1 308 ? -22.776 10.655 21.121 1.00 84.94 308 PRO A O 1
ATOM 2338 N N . VAL A 1 309 ? -22.510 9.316 22.890 1.00 88.19 309 VAL A N 1
ATOM 2339 C CA . VAL A 1 309 ? -21.098 9.687 23.112 1.00 88.19 309 VAL A CA 1
ATOM 2340 C C . VAL A 1 309 ? -20.226 9.230 21.941 1.00 88.19 309 VAL A C 1
ATOM 2342 O O . VAL A 1 309 ? -19.400 9.998 21.447 1.00 88.19 309 VAL A O 1
ATOM 2345 N N . LEU A 1 310 ? -20.447 8.009 21.447 1.00 84.12 310 LEU A N 1
ATOM 2346 C CA . LEU A 1 310 ? -19.701 7.461 20.317 1.00 84.12 310 LEU A CA 1
ATOM 2347 C C . LEU A 1 310 ? -20.005 8.243 19.035 1.00 84.12 310 LEU A C 1
ATOM 2349 O O . LEU A 1 310 ? -19.096 8.530 18.260 1.00 84.12 310 LEU A O 1
ATOM 2353 N N . GLN A 1 311 ? -21.257 8.672 18.855 1.00 86.56 311 GLN A N 1
ATOM 2354 C CA . GLN A 1 311 ? -21.659 9.523 17.735 1.00 86.56 311 GLN A CA 1
ATOM 2355 C C . GLN A 1 311 ? -20.904 10.863 17.720 1.00 86.56 311 GLN A C 1
ATOM 2357 O O . GLN A 1 311 ? -20.444 11.290 16.660 1.00 86.56 311 GLN A O 1
ATOM 2362 N N . ARG A 1 312 ? -20.704 11.502 18.884 1.00 86.69 312 ARG A N 1
ATOM 2363 C CA . ARG A 1 312 ? -19.900 12.736 18.987 1.00 86.69 312 ARG A CA 1
ATOM 2364 C C . ARG A 1 312 ? -18.436 12.501 18.612 1.00 86.69 312 ARG A C 1
ATOM 2366 O O . ARG A 1 312 ? -17.869 13.291 17.862 1.00 86.69 312 ARG A O 1
ATOM 2373 N N . LEU A 1 313 ? -17.833 11.412 19.095 1.00 86.31 313 LEU A N 1
ATOM 2374 C CA . LEU A 1 313 ? -16.443 11.064 18.773 1.00 86.31 313 LEU A CA 1
ATOM 2375 C C . LEU A 1 313 ? -16.258 10.782 17.277 1.00 86.31 313 LEU A C 1
ATOM 2377 O O . LEU A 1 313 ? -15.313 11.285 16.667 1.00 86.31 313 LEU A O 1
ATOM 2381 N N . VAL A 1 314 ? -17.187 10.037 16.674 1.00 84.75 314 VAL A N 1
ATOM 2382 C CA . VAL A 1 314 ? -17.175 9.755 15.233 1.00 84.75 314 VAL A CA 1
ATOM 2383 C C . VAL A 1 314 ? -17.363 11.035 14.420 1.00 84.75 314 VAL A C 1
ATOM 2385 O O . VAL A 1 314 ? -16.635 11.230 13.450 1.00 84.75 314 VAL A O 1
ATOM 2388 N N . GLY A 1 315 ? -18.255 11.942 14.828 1.00 84.62 315 GLY A N 1
ATOM 2389 C CA . GLY A 1 315 ? -18.427 13.241 14.166 1.00 84.62 315 GLY A CA 1
ATOM 2390 C C . GLY A 1 315 ? -17.147 14.085 14.179 1.00 84.62 315 GLY A C 1
ATOM 2391 O O . GLY A 1 315 ? -16.730 14.603 13.141 1.00 84.62 315 GLY A O 1
ATOM 2392 N N . SER A 1 316 ? -16.458 14.152 15.323 1.00 86.94 316 SER A N 1
ATOM 2393 C CA . SER A 1 316 ? -15.155 14.824 15.434 1.00 86.94 316 SER A CA 1
ATOM 2394 C C . SER A 1 316 ? -14.089 14.182 14.540 1.00 86.94 316 SER A C 1
ATOM 2396 O O . SER A 1 316 ? -13.341 14.891 13.858 1.00 86.94 316 SER A O 1
ATOM 2398 N N . ALA A 1 317 ? -14.039 12.846 14.494 1.00 84.94 317 ALA A N 1
ATOM 2399 C CA . ALA A 1 317 ? -13.119 12.110 13.628 1.00 84.94 317 ALA A CA 1
ATOM 2400 C C . ALA A 1 317 ? -13.411 12.361 12.136 1.00 84.94 317 ALA A C 1
ATOM 2402 O O . ALA A 1 317 ? -12.493 12.661 11.373 1.00 84.94 317 ALA A O 1
ATOM 2403 N N . GLN A 1 318 ? -14.682 12.332 11.723 1.00 86.12 318 GLN A N 1
ATOM 2404 C CA . GLN A 1 318 ? -15.105 12.659 10.355 1.00 86.12 318 GLN A CA 1
ATOM 2405 C C . GLN A 1 318 ? -14.718 14.094 9.973 1.00 86.12 318 GLN A C 1
ATOM 2407 O O . GLN A 1 318 ? -14.176 14.324 8.890 1.00 86.12 318 GLN A O 1
ATOM 2412 N N . GLY A 1 319 ? -14.915 15.057 10.878 1.00 85.50 319 GLY A N 1
ATOM 2413 C CA . GLY A 1 319 ? -14.480 16.441 10.678 1.00 85.50 319 GLY A CA 1
ATOM 2414 C C . GLY A 1 319 ? -12.962 16.575 10.511 1.00 85.50 319 GLY A C 1
ATOM 2415 O O . GLY A 1 319 ? -12.486 17.393 9.725 1.00 85.50 319 GLY A O 1
ATOM 2416 N N . TRP A 1 320 ? -12.167 15.761 11.206 1.00 86.75 320 TRP A N 1
ATOM 2417 C CA . TRP A 1 320 ? -10.715 15.718 11.009 1.00 86.75 320 TRP A CA 1
ATOM 2418 C C . TRP A 1 320 ? -10.303 15.090 9.665 1.00 86.75 320 TRP A C 1
ATOM 2420 O O . TRP A 1 320 ? -9.413 15.631 9.005 1.00 86.75 320 TRP A O 1
ATOM 2430 N N . PHE A 1 321 ? -10.975 14.019 9.229 1.00 85.50 321 PHE A N 1
ATOM 2431 C CA . PHE A 1 321 ? -10.740 13.371 7.928 1.00 85.50 321 PHE A CA 1
ATOM 2432 C C . PHE A 1 321 ? -11.109 14.261 6.735 1.00 85.50 321 PHE A C 1
ATOM 2434 O O . PHE A 1 321 ? -10.429 14.232 5.709 1.00 85.50 321 PHE A O 1
ATOM 2441 N N . ASN A 1 322 ? -12.166 15.067 6.865 1.00 83.94 322 ASN A N 1
ATOM 2442 C CA . ASN A 1 322 ? -12.644 15.945 5.793 1.00 83.94 322 ASN A CA 1
ATOM 2443 C C . ASN A 1 322 ? -11.857 17.260 5.682 1.00 83.94 322 ASN A C 1
ATOM 2445 O O . ASN A 1 322 ? -11.849 17.877 4.617 1.00 83.94 322 ASN A O 1
ATOM 2449 N N . ARG A 1 323 ? -11.167 17.693 6.746 1.00 84.06 323 ARG A N 1
ATOM 2450 C CA . ARG A 1 323 ? -10.226 18.821 6.666 1.00 84.06 323 ARG A CA 1
ATOM 2451 C C . ARG A 1 323 ? -9.051 18.428 5.774 1.00 84.06 323 ARG A C 1
ATOM 2453 O O . ARG A 1 323 ? -8.401 17.422 6.060 1.00 84.06 323 ARG A O 1
ATOM 2460 N N . ARG A 1 324 ? -8.773 19.196 4.714 1.00 69.38 324 ARG A N 1
ATOM 2461 C CA . ARG A 1 324 ? -7.610 18.954 3.837 1.00 69.38 324 ARG A CA 1
ATOM 2462 C C . ARG A 1 324 ? -6.337 18.830 4.683 1.00 69.38 324 ARG A C 1
ATOM 2464 O O . ARG A 1 324 ? -6.189 19.569 5.659 1.00 69.38 324 ARG A O 1
ATOM 2471 N N . ALA A 1 325 ? -5.549 17.794 4.395 1.00 60.19 325 ALA A N 1
ATOM 2472 C CA . ALA A 1 325 ? -4.227 17.598 4.985 1.00 60.19 325 ALA A CA 1
ATOM 2473 C C . ALA A 1 325 ? -3.241 18.640 4.447 1.00 60.19 325 ALA A C 1
ATOM 2475 O O . ALA A 1 325 ? -3.418 19.051 3.277 1.00 60.19 325 ALA A O 1
#